Protein AF-I0Z0Z8-F1 (afdb_monomer_lite)

Secondary structure (DSSP, 8-state):
-TTT--TTGGGPPPBHHHHHHHSTTSSGGGGGSGGG--TTTTT-HHHHHHHHHHHHHHTT--EEEEE--HHHH-TTSSSS--HHHHHHHHHHHHHHHHTTPEEEEEEESS--BHHHHHHH-GGGSTTHHHHHHHHHHHHHHHHTTT--EEEEES-HHHHHIIIIIS-SSTT----HHHHHHHHHHHHH--

InterPro domains:
  IPR001360 Glycoside hydrolase family 1 [PF00232] (2-185)
  IPR001360 Glycoside hydrolase family 1 [PTHR10353] (2-174)
  IPR017853 Glycoside hydrolase superfamily [SSF51445] (1-188)

pLDDT: mean 91.09, std 10.63, range [49.97, 98.69]

Radius of gyration: 16.4 Å; chains: 1; bounding box: 43×30×44 Å

Sequence (190 aa):
MQFEGAFREDGKGESIWDFFSNNPGATPAKKSVHKNATGNISTDFYHRHKEDLILAKELGATEMRMSISWTRIFANGDGAVIQAGLNHYMEVIDFSLAIGLEPVLTCYHWDLPQALQDRFGGWISEAIVPIFANYSATLFKAFGDKVTYWTTINEPKTFCWEGYGTGYHAPGINDMVGSYTSHLHQTLGV

Foldseek 3Di:
DQAAACCPPLQQAAFLQQVLLVDPPPAPQNVLPPPSDGSNCHNNCLPCVLVVLVVCVVVPAQADEDEQQQSQQPNLLDDDGRVVSLVSVVVSLVSCVVSRHAYAYEHDDLGHGVNCCVPANALLDLVNQVSLLVSVVVVCVSCVVRHDHYHHYPPQLCCLCCDAPCLNHPPRHNHNVSSVSSSVSVVSND

Structure (mmCIF, N/CA/C/O backbone):
data_AF-I0Z0Z8-F1
#
_entry.id   AF-I0Z0Z8-F1
#
loop_
_atom_site.group_PDB
_atom_site.id
_atom_site.type_symbol
_atom_site.label_atom_id
_atom_site.label_alt_id
_atom_site.label_comp_id
_atom_site.label_asym_id
_atom_site.label_entity_id
_atom_site.label_seq_id
_atom_site.pdbx_PDB_ins_code
_atom_site.Cartn_x
_atom_site.Cartn_y
_atom_site.Cartn_z
_atom_site.occupancy
_atom_site.B_iso_or_equiv
_atom_site.auth_seq_id
_atom_site.auth_comp_id
_atom_site.auth_asym_id
_atom_site.auth_atom_id
_atom_site.pdbx_PDB_model_num
ATOM 1 N N . MET A 1 1 ? 3.265 0.644 4.038 1.00 78.88 1 MET A N 1
ATOM 2 C CA . MET A 1 1 ? 4.753 0.613 4.006 1.00 78.88 1 MET A CA 1
ATOM 3 C C . MET A 1 1 ? 5.434 1.349 5.168 1.00 78.88 1 MET A C 1
ATOM 5 O O . MET A 1 1 ? 6.233 0.725 5.848 1.00 78.88 1 MET A O 1
ATOM 9 N N . GLN A 1 2 ? 5.153 2.635 5.427 1.00 86.94 2 GLN A N 1
ATOM 10 C CA . GLN A 1 2 ? 5.983 3.455 6.335 1.00 86.94 2 GLN A CA 1
ATOM 11 C C . GLN A 1 2 ? 6.056 2.991 7.798 1.00 86.94 2 GLN A C 1
ATOM 13 O O . GLN A 1 2 ? 7.072 3.253 8.423 1.00 86.94 2 GLN A O 1
ATOM 18 N N . PHE A 1 3 ? 5.032 2.331 8.344 1.00 88.69 3 PHE A N 1
ATOM 19 C CA . PHE A 1 3 ? 4.965 1.931 9.763 1.00 88.69 3 PHE A CA 1
ATOM 20 C C . PHE A 1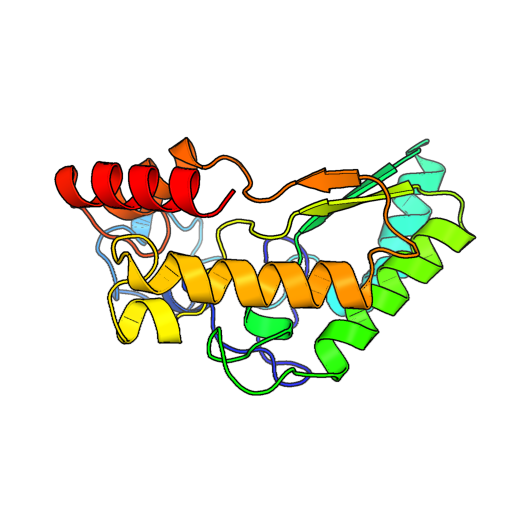 3 ? 4.793 0.414 9.974 1.00 88.69 3 PHE A C 1
ATOM 22 O O . PHE A 1 3 ? 5.079 -0.094 11.051 1.00 88.69 3 PHE A O 1
ATOM 29 N N . GLU A 1 4 ? 4.362 -0.329 8.948 1.00 90.88 4 GLU A N 1
ATOM 30 C CA . GLU A 1 4 ? 4.013 -1.752 9.087 1.00 90.88 4 GLU A CA 1
ATOM 31 C C . GLU A 1 4 ? 5.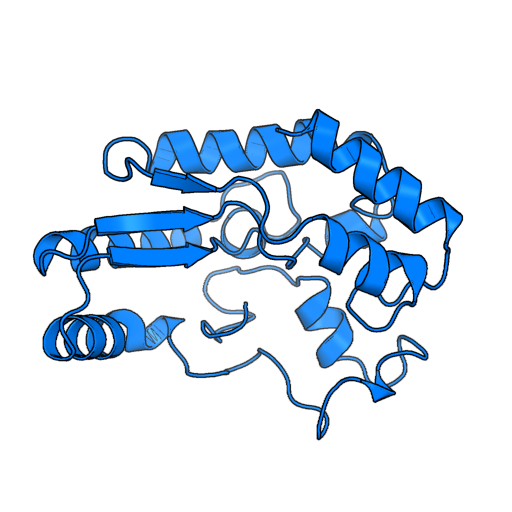198 -2.644 9.471 1.00 90.88 4 GLU A C 1
ATOM 33 O O . GLU A 1 4 ? 5.088 -3.396 10.432 1.00 90.88 4 GLU A O 1
ATOM 38 N N . GLY A 1 5 ? 6.307 -2.592 8.726 1.00 93.19 5 GLY A N 1
ATOM 39 C CA . GLY A 1 5 ? 7.342 -3.623 8.829 1.00 93.19 5 GLY A CA 1
ATOM 40 C C . GLY A 1 5 ? 6.940 -4.933 8.152 1.00 93.19 5 GLY A C 1
ATOM 41 O O . GLY A 1 5 ? 6.182 -4.925 7.178 1.00 93.19 5 GLY A O 1
ATOM 42 N N . ALA A 1 6 ? 7.465 -6.055 8.659 1.00 94.44 6 ALA A N 1
ATOM 43 C CA . ALA A 1 6 ? 7.124 -7.417 8.235 1.00 94.44 6 ALA A CA 1
ATOM 44 C C . ALA A 1 6 ? 7.166 -7.608 6.704 1.00 94.44 6 ALA A C 1
ATOM 46 O O . ALA A 1 6 ? 6.246 -8.159 6.090 1.00 94.44 6 ALA A O 1
ATOM 47 N N . PHE A 1 7 ? 8.202 -7.068 6.050 1.00 92.19 7 PHE A N 1
ATOM 48 C CA . PHE A 1 7 ? 8.178 -6.808 4.602 1.00 92.19 7 PHE A CA 1
ATOM 49 C C . PHE A 1 7 ? 8.113 -8.056 3.700 1.00 92.19 7 PHE A C 1
ATOM 51 O O . PHE A 1 7 ? 7.831 -7.903 2.510 1.00 92.19 7 PHE A O 1
ATOM 58 N N . ARG A 1 8 ? 8.355 -9.256 4.252 1.00 93.19 8 ARG A N 1
ATOM 59 C CA . ARG A 1 8 ? 8.309 -10.569 3.571 1.00 93.19 8 ARG A CA 1
ATOM 60 C C . ARG A 1 8 ? 7.426 -11.603 4.274 1.00 93.19 8 ARG A C 1
ATOM 62 O O . ARG A 1 8 ? 7.475 -12.784 3.938 1.00 93.19 8 ARG A O 1
ATOM 69 N N . GLU A 1 9 ? 6.654 -11.183 5.265 1.00 97.19 9 GLU A N 1
ATOM 70 C CA . GLU A 1 9 ? 5.800 -12.095 6.024 1.00 97.19 9 GLU A CA 1
ATOM 71 C C . GLU A 1 9 ? 4.470 -12.330 5.308 1.00 97.19 9 GLU A C 1
ATOM 73 O O . GLU A 1 9 ? 4.036 -11.514 4.489 1.00 97.19 9 GLU A O 1
ATOM 78 N N . ASP A 1 10 ? 3.852 -13.477 5.592 1.00 96.31 10 ASP A N 1
ATOM 79 C CA . ASP A 1 10 ? 2.516 -13.856 5.116 1.00 96.31 10 ASP A CA 1
ATOM 80 C C . ASP A 1 10 ? 2.303 -13.739 3.600 1.00 96.31 10 ASP A C 1
ATOM 82 O O . ASP A 1 10 ? 1.207 -13.469 3.114 1.00 96.31 10 ASP A O 1
ATOM 86 N N . GLY A 1 11 ? 3.367 -13.973 2.828 1.00 96.31 11 GLY A N 1
ATOM 87 C CA . GLY A 1 11 ? 3.324 -13.971 1.366 1.00 96.31 11 GLY A CA 1
ATOM 88 C C . GLY A 1 11 ? 3.381 -12.583 0.727 1.00 96.31 11 GLY A C 1
ATOM 89 O O . GLY A 1 11 ? 3.224 -12.489 -0.491 1.00 96.31 11 GLY A O 1
ATOM 90 N N . LYS A 1 12 ? 3.632 -11.518 1.506 1.00 97.31 12 LYS A N 1
ATOM 91 C CA . LYS A 1 12 ? 3.816 -10.162 0.974 1.00 97.31 12 LYS A CA 1
ATOM 92 C C . LYS A 1 12 ? 4.900 -10.136 -0.111 1.00 97.31 12 LYS A C 1
ATOM 94 O O . LYS A 1 12 ? 6.029 -10.577 0.104 1.00 97.31 12 LYS A O 1
ATOM 99 N N . GLY A 1 13 ? 4.563 -9.539 -1.253 1.00 97.06 13 GLY A N 1
ATOM 100 C CA . GLY A 1 13 ? 5.503 -9.259 -2.337 1.00 97.06 13 GLY A CA 1
ATOM 101 C C . GLY A 1 13 ? 6.360 -8.006 -2.122 1.00 97.06 13 GLY A C 1
ATOM 102 O O . GLY A 1 13 ? 6.123 -7.176 -1.233 1.00 97.06 13 GLY A O 1
ATOM 103 N N . GLU A 1 14 ? 7.364 -7.842 -2.977 1.00 96.19 14 GLU A N 1
ATOM 104 C CA . GLU A 1 14 ? 8.256 -6.682 -2.956 1.00 96.19 14 GLU A CA 1
ATOM 105 C C . GLU A 1 14 ? 7.592 -5.460 -3.610 1.00 96.19 14 GLU A C 1
ATOM 107 O O . GLU A 1 14 ? 7.078 -5.536 -4.727 1.00 96.19 14 GLU A O 1
ATOM 112 N N . SER A 1 15 ? 7.591 -4.323 -2.912 1.00 96.88 15 SER A N 1
ATOM 113 C CA . SER A 1 15 ? 7.201 -3.027 -3.477 1.00 96.88 15 SER A CA 1
ATOM 114 C C . SER A 1 15 ? 8.408 -2.281 -4.053 1.00 96.88 15 SER A C 1
ATOM 116 O O . SER A 1 15 ? 9.556 -2.569 -3.709 1.00 96.88 15 SER A O 1
ATOM 118 N N . ILE A 1 16 ? 8.160 -1.244 -4.855 1.00 94.69 16 ILE A N 1
ATOM 119 C CA . ILE A 1 16 ? 9.215 -0.365 -5.379 1.00 94.69 16 ILE A CA 1
ATOM 120 C C . ILE A 1 16 ? 10.058 0.276 -4.270 1.00 94.69 16 ILE A C 1
ATOM 122 O O . ILE A 1 16 ? 11.250 0.508 -4.453 1.00 94.69 16 ILE A O 1
ATOM 126 N N . TRP A 1 17 ? 9.476 0.523 -3.093 1.00 93.44 17 TRP A N 1
ATOM 127 C CA . TRP A 1 17 ? 10.200 1.062 -1.941 1.00 93.44 17 TRP A CA 1
ATOM 128 C C . TRP A 1 17 ? 11.044 0.014 -1.222 1.00 93.44 17 TRP A C 1
ATOM 130 O O . TRP A 1 17 ? 12.143 0.336 -0.759 1.00 93.44 17 TRP A O 1
ATOM 140 N N . ASP A 1 18 ? 10.574 -1.233 -1.156 1.00 93.31 18 ASP A N 1
ATOM 141 C CA . ASP A 1 18 ? 11.371 -2.349 -0.645 1.00 93.31 18 ASP A CA 1
ATOM 142 C C . ASP A 1 18 ? 12.611 -2.530 -1.529 1.00 93.31 18 ASP A C 1
ATOM 144 O O . ASP A 1 18 ? 13.729 -2.530 -1.013 1.00 93.31 18 ASP A O 1
ATOM 148 N N . PHE A 1 19 ? 12.435 -2.570 -2.854 1.00 91.69 19 PHE A N 1
ATOM 149 C CA . PHE A 1 19 ? 13.540 -2.680 -3.806 1.00 91.69 19 PHE A CA 1
ATOM 150 C C . PHE A 1 19 ? 14.504 -1.485 -3.707 1.00 91.69 19 PHE A C 1
ATOM 152 O O . PHE A 1 19 ? 15.716 -1.667 -3.549 1.00 91.69 19 PHE A O 1
ATOM 159 N N . PHE A 1 20 ? 13.977 -0.257 -3.733 1.00 89.50 20 PHE A N 1
ATOM 160 C CA . PHE A 1 20 ? 14.766 0.978 -3.686 1.00 89.50 20 PHE A CA 1
ATOM 161 C C . PHE A 1 20 ? 15.597 1.092 -2.394 1.00 89.50 20 PHE A C 1
ATOM 163 O O . PHE A 1 20 ? 16.794 1.401 -2.426 1.00 89.50 20 PHE A O 1
ATOM 170 N N . SER A 1 21 ? 14.995 0.786 -1.240 1.00 88.81 21 SER A N 1
ATOM 171 C CA . SER A 1 21 ? 15.672 0.876 0.058 1.00 88.81 21 SER A CA 1
ATOM 172 C C . SER A 1 21 ? 16.627 -0.294 0.329 1.00 88.81 21 SER A C 1
ATOM 174 O O . SER A 1 21 ? 17.702 -0.065 0.889 1.00 88.81 21 SER A O 1
ATOM 176 N N . ASN A 1 22 ? 16.339 -1.510 -0.148 1.00 87.62 22 ASN A N 1
ATOM 177 C CA . ASN A 1 22 ? 17.171 -2.694 0.114 1.00 87.62 22 ASN A CA 1
ATOM 178 C C . ASN A 1 22 ? 18.332 -2.909 -0.868 1.00 87.62 22 ASN A C 1
ATOM 180 O O . ASN A 1 22 ? 19.247 -3.651 -0.528 1.00 87.62 22 ASN A O 1
ATOM 184 N N . ASN A 1 23 ? 18.366 -2.244 -2.030 1.00 80.81 23 ASN A N 1
ATOM 185 C CA . ASN A 1 23 ? 19.424 -2.444 -3.038 1.00 80.81 23 ASN A CA 1
ATOM 186 C C . ASN A 1 23 ? 20.344 -1.214 -3.159 1.00 80.81 23 ASN A C 1
ATOM 188 O O . ASN A 1 23 ? 20.012 -0.250 -3.855 1.00 80.81 23 ASN A O 1
ATOM 192 N N . PRO A 1 24 ? 21.474 -1.140 -2.419 1.00 62.19 24 PRO A N 1
ATOM 193 C CA . PRO A 1 24 ? 22.394 -0.007 -2.497 1.00 62.19 24 PRO A CA 1
ATOM 194 C C . PRO A 1 24 ? 23.017 0.082 -3.894 1.00 62.19 24 PRO A C 1
ATOM 196 O O . PRO A 1 24 ? 23.709 -0.838 -4.310 1.00 62.19 24 PRO A O 1
ATOM 199 N N . GLY A 1 25 ? 22.772 1.183 -4.612 1.00 63.69 25 GLY A N 1
ATOM 200 C CA . GLY A 1 25 ? 23.344 1.437 -5.942 1.00 63.69 25 GLY A CA 1
ATOM 201 C C . GLY A 1 25 ? 22.411 1.187 -7.131 1.00 63.69 25 GLY A C 1
ATOM 202 O O . GLY A 1 25 ? 22.800 1.497 -8.252 1.00 63.69 25 GLY A O 1
ATOM 203 N N . ALA A 1 26 ? 21.187 0.693 -6.906 1.00 63.19 26 ALA A N 1
ATOM 204 C CA . ALA A 1 26 ? 20.224 0.446 -7.985 1.00 63.19 26 ALA A CA 1
ATOM 205 C C . ALA A 1 26 ? 19.754 1.733 -8.692 1.00 63.19 26 ALA A C 1
ATOM 207 O O . ALA A 1 26 ? 19.444 1.703 -9.879 1.00 63.19 26 ALA A O 1
ATOM 208 N N . THR A 1 27 ? 19.728 2.870 -7.988 1.00 61.94 27 THR A N 1
ATOM 209 C CA . THR A 1 27 ? 19.351 4.170 -8.560 1.00 61.94 27 THR A CA 1
ATOM 210 C C . THR A 1 27 ? 20.280 5.286 -8.055 1.00 61.94 27 THR A C 1
ATOM 212 O O . THR A 1 27 ? 20.708 5.257 -6.893 1.00 61.94 27 THR A O 1
ATOM 215 N N . PRO A 1 28 ? 20.587 6.312 -8.881 1.00 60.16 28 PRO A N 1
ATOM 216 C CA . PRO A 1 28 ? 21.390 7.470 -8.461 1.00 60.16 28 PRO A CA 1
ATOM 217 C C . PRO A 1 28 ? 20.782 8.228 -7.272 1.00 60.16 28 PRO A C 1
ATOM 219 O O . PRO A 1 28 ? 21.492 8.884 -6.505 1.00 60.16 28 PRO A O 1
ATOM 222 N N . ALA A 1 29 ? 19.463 8.123 -7.121 1.00 60.16 29 ALA A N 1
ATOM 223 C CA . ALA A 1 29 ? 18.683 8.852 -6.145 1.00 60.16 29 ALA A CA 1
ATOM 224 C C . ALA A 1 29 ? 18.693 8.270 -4.734 1.00 60.16 29 ALA A C 1
ATOM 226 O O . ALA A 1 29 ? 18.294 8.968 -3.809 1.00 60.16 29 ALA A O 1
ATOM 227 N N . LYS A 1 30 ? 19.220 7.057 -4.512 1.00 61.75 30 LYS A N 1
ATOM 228 C CA . LYS A 1 30 ? 19.277 6.458 -3.167 1.00 61.75 30 LYS A CA 1
ATOM 229 C C . LYS A 1 30 ? 20.056 7.297 -2.134 1.00 61.75 30 LYS A C 1
ATOM 231 O O . LYS A 1 30 ? 19.915 7.078 -0.935 1.00 61.75 30 LYS A O 1
ATOM 236 N N . LYS A 1 31 ? 20.811 8.321 -2.561 1.00 58.81 31 LYS A N 1
ATOM 237 C CA . LYS A 1 31 ? 21.356 9.361 -1.663 1.00 58.81 31 LYS A CA 1
ATOM 238 C C . LYS A 1 31 ? 20.277 10.072 -0.820 1.00 58.81 31 LYS A C 1
ATOM 240 O O . LYS A 1 31 ? 20.637 10.715 0.161 1.00 58.81 31 LYS A O 1
ATOM 245 N N . SER A 1 32 ? 18.993 9.957 -1.175 1.00 65.00 32 SER A N 1
ATOM 246 C CA . SER A 1 32 ? 17.851 10.468 -0.408 1.00 65.00 32 SER A CA 1
ATOM 247 C C . SER A 1 32 ? 17.496 9.633 0.828 1.00 65.00 32 SER A C 1
ATOM 249 O O . SER A 1 32 ? 16.907 10.161 1.771 1.00 65.00 32 SER A O 1
ATOM 251 N N . VAL A 1 33 ? 17.868 8.346 0.878 1.00 74.75 33 VAL A N 1
ATOM 252 C CA . VAL A 1 33 ? 17.524 7.468 2.005 1.00 74.75 33 VAL A CA 1
ATOM 253 C C . VAL A 1 33 ? 18.460 7.741 3.181 1.00 74.75 33 VAL A C 1
ATOM 255 O O . VAL A 1 33 ? 19.620 7.321 3.208 1.00 74.75 33 VAL A O 1
ATOM 258 N N . HIS A 1 34 ? 17.942 8.438 4.190 1.00 79.88 34 HIS A N 1
ATOM 259 C CA . HIS A 1 34 ? 18.707 8.803 5.376 1.00 79.88 34 HIS A CA 1
ATOM 260 C C . HIS A 1 34 ? 19.255 7.562 6.104 1.00 79.88 34 HIS A C 1
ATOM 262 O O . HIS A 1 34 ? 18.509 6.657 6.479 1.00 79.88 34 HIS A O 1
ATOM 268 N N . LYS A 1 35 ? 20.579 7.530 6.315 1.00 83.81 35 LYS A N 1
ATOM 269 C CA . LYS A 1 35 ? 21.311 6.448 7.007 1.00 83.81 35 LYS A CA 1
ATOM 270 C C . LYS A 1 35 ? 21.036 5.035 6.460 1.00 83.81 35 LYS A C 1
ATOM 272 O O . LYS A 1 35 ? 21.151 4.073 7.211 1.00 83.81 35 LYS A O 1
ATOM 277 N N . ASN A 1 36 ? 20.700 4.897 5.171 1.00 79.25 36 ASN A N 1
ATOM 278 C CA . ASN A 1 36 ? 20.323 3.613 4.558 1.00 79.25 36 ASN A CA 1
ATOM 279 C C . ASN A 1 36 ? 19.175 2.893 5.298 1.00 79.25 36 ASN A C 1
ATOM 281 O O . ASN A 1 36 ? 19.138 1.664 5.336 1.00 79.25 36 ASN A O 1
ATOM 285 N N . ALA A 1 37 ? 18.260 3.650 5.914 1.00 86.31 37 ALA A N 1
ATOM 286 C CA . ALA A 1 37 ? 17.087 3.089 6.573 1.00 86.31 37 ALA A CA 1
ATOM 287 C C . ALA A 1 37 ? 16.189 2.324 5.581 1.00 86.31 37 ALA A C 1
ATOM 289 O O . ALA A 1 37 ? 16.109 2.663 4.400 1.00 86.31 37 ALA A O 1
ATOM 290 N N . THR A 1 38 ? 15.494 1.298 6.072 1.00 90.38 38 THR A N 1
ATOM 291 C CA . THR A 1 38 ? 14.576 0.465 5.280 1.00 90.38 38 THR A CA 1
ATOM 292 C C . THR A 1 38 ? 13.233 0.327 5.991 1.00 90.38 38 THR A C 1
ATOM 294 O O . THR A 1 38 ? 13.139 0.500 7.207 1.00 90.38 38 THR A O 1
ATOM 297 N N . GLY A 1 39 ? 12.193 -0.021 5.230 1.00 90.88 39 GLY A N 1
ATOM 298 C CA . GLY A 1 39 ? 10.864 -0.342 5.760 1.00 90.88 39 GLY A CA 1
ATOM 299 C C . GLY A 1 39 ? 10.732 -1.772 6.296 1.00 90.88 39 GLY A C 1
ATOM 300 O O . GLY A 1 39 ? 9.619 -2.195 6.587 1.00 90.88 39 GLY A O 1
ATOM 301 N N . ASN A 1 40 ? 11.834 -2.526 6.418 1.00 92.94 40 ASN A N 1
ATOM 302 C CA . ASN A 1 40 ? 11.788 -3.964 6.706 1.00 92.94 40 ASN A CA 1
ATOM 303 C C . ASN A 1 40 ? 11.131 -4.285 8.059 1.00 92.94 40 ASN A C 1
ATOM 305 O O . ASN A 1 40 ? 10.418 -5.280 8.163 1.00 92.94 40 ASN A O 1
ATOM 309 N N . ILE A 1 41 ? 11.368 -3.432 9.063 1.00 93.56 41 ILE A N 1
ATOM 310 C CA . ILE A 1 41 ? 10.775 -3.509 10.412 1.00 93.56 41 ILE A CA 1
ATOM 311 C C . ILE A 1 41 ? 9.963 -2.239 10.707 1.00 93.56 41 ILE A C 1
ATOM 313 O O . ILE A 1 41 ? 8.831 -2.315 11.164 1.00 93.56 41 ILE A O 1
ATOM 317 N N . SER A 1 42 ? 10.519 -1.059 10.410 1.00 92.12 42 SER A N 1
ATOM 318 C CA . SER A 1 42 ? 9.919 0.233 10.769 1.00 92.12 42 SER A CA 1
ATOM 319 C C . SER A 1 42 ? 9.524 0.312 12.260 1.00 92.12 42 SER A C 1
ATOM 321 O O . SER A 1 42 ? 10.381 0.078 13.112 1.00 92.12 42 SER A O 1
ATOM 323 N N . THR A 1 43 ? 8.271 0.647 12.587 1.00 94.50 43 THR A N 1
ATOM 324 C CA . THR A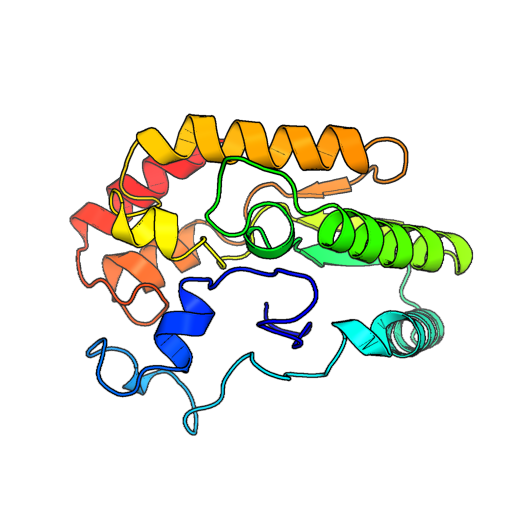 1 43 ? 7.722 0.675 13.953 1.00 94.50 43 THR A CA 1
ATOM 325 C C . THR A 1 43 ? 7.054 -0.639 14.357 1.00 94.50 43 THR A C 1
ATOM 327 O O . THR A 1 43 ? 6.542 -0.736 15.470 1.00 94.50 43 THR A O 1
ATOM 330 N N . ASP A 1 44 ? 7.088 -1.645 13.477 1.00 96.44 44 ASP A N 1
ATOM 331 C CA . ASP A 1 44 ? 6.534 -2.983 13.688 1.00 96.44 44 ASP A CA 1
ATOM 332 C C . ASP A 1 44 ? 5.015 -3.006 13.938 1.00 96.44 44 ASP A C 1
ATOM 334 O O . ASP A 1 44 ? 4.483 -3.849 14.663 1.00 96.44 44 ASP A O 1
ATOM 338 N N . PHE A 1 45 ? 4.285 -2.071 13.318 1.00 97.00 45 PHE A N 1
ATOM 339 C CA . PHE A 1 45 ? 2.828 -1.984 13.458 1.00 97.00 45 PHE A CA 1
ATOM 340 C C . PHE A 1 45 ? 2.129 -3.264 12.984 1.00 97.00 45 PHE A C 1
ATOM 342 O O . PHE A 1 45 ? 1.074 -3.607 13.506 1.00 97.00 45 PHE A O 1
ATOM 349 N N . TYR A 1 46 ? 2.712 -4.008 12.035 1.00 97.50 46 TYR A N 1
ATOM 350 C CA . TYR A 1 46 ? 2.147 -5.276 11.568 1.00 97.50 46 TYR A CA 1
ATOM 351 C C . TYR A 1 46 ? 1.836 -6.221 12.741 1.00 97.50 46 TYR A C 1
ATOM 353 O O . TYR A 1 46 ? 0.723 -6.735 12.857 1.00 97.50 46 TYR A O 1
ATOM 361 N N . HIS A 1 47 ? 2.772 -6.346 13.680 1.00 97.75 47 HIS A N 1
ATOM 362 C CA . HIS A 1 47 ? 2.606 -7.165 14.879 1.00 97.75 47 HIS A CA 1
ATOM 363 C C . HIS A 1 47 ? 1.965 -6.403 16.044 1.00 97.75 47 HIS A C 1
ATOM 365 O O . HIS A 1 47 ? 1.283 -7.004 16.874 1.00 97.75 47 HIS A O 1
ATOM 371 N N . ARG A 1 48 ? 2.174 -5.082 16.117 1.00 97.19 48 ARG A N 1
ATOM 372 C CA . ARG A 1 48 ? 1.871 -4.261 17.303 1.00 97.19 48 ARG A CA 1
ATOM 373 C C . ARG A 1 48 ? 0.668 -3.329 17.152 1.00 97.19 48 ARG A C 1
ATOM 375 O O . ARG A 1 48 ? 0.402 -2.534 18.050 1.00 97.19 48 ARG A O 1
ATOM 382 N N . HIS A 1 49 ? -0.104 -3.458 16.073 1.00 97.50 49 HIS A N 1
ATOM 383 C CA . HIS A 1 49 ? -1.225 -2.568 15.753 1.00 97.50 49 HIS A CA 1
ATOM 384 C C . HIS A 1 49 ? -2.200 -2.356 16.920 1.00 97.50 49 HIS A C 1
ATOM 386 O O . HIS A 1 49 ? -2.677 -1.244 17.112 1.00 97.50 49 HIS A O 1
ATOM 392 N N . LYS A 1 50 ? -2.479 -3.383 17.736 1.00 98.12 50 LYS A N 1
ATOM 393 C CA . LYS A 1 50 ? -3.390 -3.252 18.889 1.00 98.12 50 LYS A CA 1
ATOM 394 C C . LYS A 1 50 ? -2.867 -2.276 19.940 1.00 98.12 50 LYS A C 1
ATOM 396 O O . LYS A 1 50 ? -3.640 -1.470 20.447 1.00 98.12 50 LYS A O 1
ATOM 401 N N . GLU A 1 51 ? -1.572 -2.336 20.246 1.00 98.00 51 GLU A N 1
ATOM 402 C CA . GLU A 1 51 ? -0.929 -1.430 21.203 1.00 98.00 51 GLU A CA 1
ATOM 403 C C . GLU A 1 51 ? -0.980 0.010 20.682 1.00 98.00 51 GLU A C 1
ATOM 405 O O . GLU A 1 51 ? -1.430 0.911 21.388 1.00 98.00 51 GLU A O 1
ATOM 410 N N . ASP A 1 52 ? -0.607 0.210 19.417 1.00 97.19 52 ASP A N 1
ATOM 411 C CA . ASP A 1 52 ? -0.579 1.534 18.791 1.00 97.19 52 ASP A CA 1
ATOM 412 C C . ASP A 1 52 ? -1.987 2.150 18.670 1.00 97.19 52 ASP A C 1
ATOM 414 O O . ASP A 1 52 ? -2.169 3.349 18.889 1.00 97.19 52 ASP A O 1
ATOM 418 N N . LEU A 1 53 ? -3.006 1.333 18.380 1.00 97.88 53 LEU A N 1
ATOM 419 C CA . LEU A 1 53 ? -4.408 1.758 18.301 1.00 97.88 53 LEU A CA 1
ATOM 420 C C . LEU A 1 53 ? -4.978 2.154 19.667 1.00 97.88 53 LEU A C 1
ATOM 422 O O . LEU A 1 53 ? -5.686 3.158 19.766 1.00 97.88 53 LEU A O 1
ATOM 426 N N . ILE A 1 54 ? -4.649 1.408 20.727 1.00 98.25 54 ILE A N 1
ATOM 427 C CA . ILE A 1 54 ? -5.031 1.773 22.098 1.00 98.25 54 ILE A CA 1
ATOM 428 C C . ILE A 1 54 ? -4.399 3.115 22.474 1.00 98.25 54 ILE A C 1
ATOM 430 O O . ILE A 1 54 ? -5.109 4.011 22.926 1.00 98.25 54 ILE A O 1
ATOM 434 N N . LEU A 1 55 ? -3.100 3.294 22.221 1.00 97.62 55 LEU A N 1
ATOM 435 C CA . LEU A 1 55 ? -2.404 4.550 22.514 1.00 97.62 55 LEU A CA 1
ATOM 436 C C . LEU A 1 55 ? -3.011 5.732 21.748 1.00 97.62 55 LEU A C 1
ATOM 438 O O . LEU A 1 55 ? -3.240 6.793 22.327 1.00 97.62 55 LEU A O 1
ATOM 442 N N . ALA A 1 56 ? -3.330 5.556 20.462 1.00 96.50 56 ALA A N 1
ATOM 443 C CA . ALA A 1 56 ? -4.009 6.584 19.677 1.00 96.50 56 ALA A CA 1
ATOM 444 C C . ALA A 1 56 ? -5.361 6.968 20.303 1.00 96.50 56 ALA A C 1
ATOM 446 O O . ALA A 1 56 ? -5.679 8.154 20.420 1.00 96.50 56 ALA A O 1
ATOM 447 N N . LYS A 1 57 ? -6.134 5.976 20.762 1.00 96.81 57 LYS A N 1
ATOM 448 C CA . LYS A 1 57 ? -7.417 6.206 21.430 1.00 96.81 57 LYS A CA 1
ATOM 449 C C . LYS A 1 57 ? -7.260 6.951 22.755 1.00 96.81 57 LYS A C 1
ATOM 451 O O . LYS A 1 57 ? -8.018 7.884 23.014 1.00 96.81 57 LYS A O 1
ATOM 456 N N . GLU A 1 58 ? -6.276 6.580 23.571 1.00 97.44 58 GLU A N 1
ATOM 457 C CA . GLU A 1 58 ? -5.965 7.248 24.844 1.00 97.44 58 GLU A CA 1
ATOM 458 C C . GLU A 1 58 ? -5.546 8.712 24.649 1.00 97.44 58 GLU A C 1
ATOM 460 O O . GLU A 1 58 ? -5.867 9.566 25.475 1.00 97.44 58 GLU A O 1
ATOM 465 N N . LEU A 1 59 ? -4.899 9.025 23.522 1.00 97.38 59 LEU A N 1
ATOM 466 C CA . LEU A 1 59 ? -4.557 10.392 23.117 1.00 97.38 59 LEU A CA 1
ATOM 467 C C . LEU A 1 59 ? -5.749 11.187 22.553 1.00 97.38 59 LEU A C 1
ATOM 469 O O . LEU A 1 59 ? -5.597 12.360 22.210 1.00 97.38 59 LEU A O 1
ATOM 473 N N . GLY A 1 60 ? -6.935 10.578 22.479 1.00 97.19 60 GLY A N 1
ATOM 474 C CA . GLY A 1 60 ? -8.169 11.227 22.043 1.00 97.19 60 GLY A CA 1
ATOM 475 C C . GLY A 1 60 ? -8.460 11.103 20.550 1.00 97.19 60 GLY A C 1
ATOM 476 O O . GLY A 1 60 ? -9.321 11.830 20.056 1.00 97.19 60 GLY A O 1
ATOM 477 N N . ALA A 1 61 ? -7.784 10.205 19.824 1.00 97.50 61 ALA A N 1
ATOM 478 C CA . ALA A 1 61 ? -8.125 9.945 18.431 1.00 97.50 61 ALA A CA 1
ATOM 479 C C . ALA A 1 61 ? -9.558 9.400 18.300 1.00 97.50 61 ALA A C 1
ATOM 481 O O . ALA A 1 61 ? -10.036 8.591 19.108 1.00 97.50 61 ALA A O 1
ATOM 482 N N . THR A 1 62 ? -10.237 9.850 17.252 1.00 97.25 62 THR A N 1
ATOM 483 C CA . THR A 1 62 ? -11.583 9.414 16.859 1.00 97.25 62 THR A CA 1
ATOM 484 C C . THR A 1 62 ? -11.558 8.560 15.597 1.00 97.25 62 THR A C 1
ATOM 486 O O . THR A 1 62 ? -12.397 7.677 15.438 1.00 97.25 62 THR A O 1
ATOM 489 N N . GLU A 1 63 ? -10.552 8.752 14.749 1.00 97.06 63 GLU A N 1
ATOM 490 C CA . GLU A 1 63 ? -10.356 8.034 13.497 1.00 97.06 63 GLU A CA 1
ATOM 491 C C . GLU A 1 63 ? -8.940 7.453 13.414 1.00 97.06 63 GLU A C 1
ATOM 493 O O . GLU A 1 63 ? -7.976 8.029 13.924 1.00 97.06 63 GLU A O 1
ATOM 498 N N . MET A 1 64 ? -8.802 6.336 12.701 1.00 95.81 64 MET A N 1
ATOM 499 C CA . MET A 1 64 ? -7.512 5.800 12.274 1.00 95.81 64 MET A CA 1
ATOM 500 C C . MET A 1 64 ? -7.448 5.814 10.750 1.00 95.81 64 MET A C 1
ATOM 502 O O . MET A 1 64 ? -8.127 5.038 10.078 1.00 95.81 64 MET A O 1
ATOM 506 N N . ARG A 1 65 ? -6.590 6.673 10.191 1.00 96.50 65 ARG A N 1
ATOM 507 C CA . ARG A 1 65 ? -6.294 6.664 8.757 1.00 96.50 65 ARG A CA 1
ATOM 508 C C . ARG A 1 65 ? -5.095 5.774 8.466 1.00 96.50 65 ARG A C 1
ATOM 510 O O . ARG A 1 65 ? -3.993 6.056 8.928 1.00 96.50 65 ARG A O 1
ATOM 517 N N . MET A 1 66 ? -5.279 4.778 7.607 1.00 96.12 66 MET A N 1
ATOM 518 C CA . MET A 1 66 ? -4.202 3.884 7.180 1.00 96.12 66 MET A CA 1
ATOM 519 C C . MET A 1 66 ? -4.263 3.580 5.685 1.00 96.12 66 MET A C 1
ATOM 521 O O . MET A 1 66 ? -5.309 3.687 5.052 1.00 96.12 66 MET A O 1
ATOM 525 N N . SER A 1 67 ? -3.127 3.201 5.104 1.00 97.38 67 SER A N 1
ATOM 526 C CA . SER A 1 67 ? -3.056 2.701 3.730 1.00 97.38 67 SER A CA 1
ATOM 527 C C . SER A 1 67 ? -2.961 1.184 3.705 1.00 97.38 67 SER A C 1
ATOM 529 O O . SER A 1 67 ? -2.275 0.614 4.550 1.00 97.38 67 SER A O 1
ATOM 531 N N . ILE A 1 68 ? -3.554 0.557 2.695 1.00 98.25 68 ILE A N 1
ATOM 532 C CA . ILE A 1 68 ? -3.396 -0.872 2.428 1.00 98.25 68 ILE A CA 1
ATOM 533 C C . ILE A 1 68 ? -2.176 -1.076 1.531 1.00 98.25 68 ILE A C 1
ATOM 535 O O . ILE A 1 68 ? -2.056 -0.434 0.489 1.00 98.25 68 ILE A O 1
ATOM 539 N N . SER A 1 69 ? -1.268 -1.965 1.928 1.00 98.12 69 SER A N 1
ATOM 540 C CA . SER A 1 69 ? -0.117 -2.311 1.107 1.00 98.12 69 SER A CA 1
ATOM 541 C C . SER A 1 69 ? -0.539 -3.254 -0.011 1.00 98.12 69 SER A C 1
ATOM 543 O O . SER A 1 69 ? -0.914 -4.404 0.236 1.00 98.12 69 SER A O 1
ATOM 545 N N . TRP A 1 70 ? -0.454 -2.781 -1.257 1.00 98.50 70 TRP A N 1
ATOM 546 C CA . TRP A 1 70 ? -0.904 -3.538 -2.429 1.00 98.50 70 TRP A CA 1
ATOM 547 C C . TRP A 1 70 ? -0.239 -4.916 -2.492 1.00 98.50 70 TRP A C 1
ATOM 549 O O . TRP A 1 70 ? -0.906 -5.933 -2.695 1.00 98.50 70 TRP A O 1
ATOM 559 N N . THR A 1 71 ? 1.061 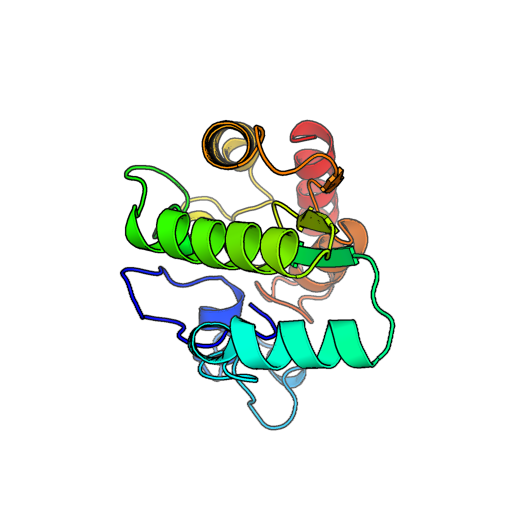-4.988 -2.206 1.00 98.25 71 THR A N 1
ATOM 560 C CA . THR A 1 71 ? 1.814 -6.245 -2.278 1.00 98.25 71 THR A CA 1
ATOM 561 C C . THR A 1 71 ? 1.459 -7.260 -1.193 1.00 98.25 71 THR A C 1
ATOM 563 O O . THR A 1 71 ? 1.861 -8.418 -1.308 1.00 98.25 71 THR A O 1
ATOM 566 N N . ARG A 1 72 ? 0.682 -6.878 -0.167 1.00 98.31 72 ARG A N 1
ATOM 567 C CA . ARG A 1 72 ? 0.067 -7.820 0.785 1.00 98.31 72 ARG A CA 1
ATOM 568 C C . ARG A 1 72 ? -1.228 -8.426 0.269 1.00 98.31 72 ARG A C 1
ATOM 570 O O . ARG A 1 72 ? -1.629 -9.461 0.777 1.00 98.31 72 ARG A O 1
ATOM 577 N N . ILE A 1 73 ? -1.885 -7.802 -0.705 1.00 98.62 73 ILE A N 1
ATOM 578 C CA . ILE A 1 73 ? -3.123 -8.319 -1.302 1.00 98.62 73 ILE A CA 1
ATOM 579 C C . ILE A 1 73 ? -2.810 -9.106 -2.571 1.00 98.62 73 ILE A C 1
ATOM 581 O O . ILE A 1 73 ? -3.326 -10.204 -2.750 1.00 98.62 73 ILE A O 1
ATOM 585 N N . PHE A 1 74 ? -1.918 -8.582 -3.411 1.00 98.50 74 PHE A N 1
ATOM 586 C CA . PHE A 1 74 ? -1.423 -9.242 -4.615 1.00 98.50 74 PHE A CA 1
ATOM 587 C C . PHE A 1 74 ? 0.100 -9.144 -4.656 1.00 98.50 74 PHE A C 1
ATOM 589 O O . PHE A 1 74 ? 0.635 -8.070 -4.925 1.00 98.50 74 PHE A O 1
ATOM 596 N N . ALA A 1 75 ? 0.807 -10.259 -4.438 1.00 97.69 75 ALA A N 1
ATOM 597 C CA . ALA A 1 75 ? 2.274 -10.260 -4.331 1.00 97.69 75 ALA A CA 1
ATOM 598 C C . ALA A 1 75 ? 2.955 -9.582 -5.535 1.00 97.69 75 ALA A C 1
ATOM 600 O O . ALA A 1 75 ? 3.874 -8.783 -5.376 1.00 97.69 75 ALA A O 1
ATOM 601 N N . ASN A 1 76 ? 2.448 -9.869 -6.739 1.00 97.12 76 ASN A N 1
ATOM 602 C CA . ASN A 1 76 ? 2.964 -9.350 -8.007 1.00 97.12 76 ASN A CA 1
ATOM 603 C C . ASN A 1 76 ? 2.093 -8.221 -8.592 1.00 97.12 76 ASN A C 1
ATOM 605 O O . ASN A 1 76 ? 2.260 -7.848 -9.752 1.00 97.12 76 ASN A O 1
ATOM 609 N N . GLY A 1 77 ? 1.162 -7.691 -7.794 1.00 96.81 77 GLY A N 1
ATOM 610 C CA . GLY A 1 77 ? 0.234 -6.613 -8.141 1.00 96.81 77 GLY A CA 1
ATOM 611 C C . GLY A 1 77 ? -1.073 -7.030 -8.811 1.00 96.81 77 GLY A C 1
ATOM 612 O O . GLY A 1 77 ? -2.061 -6.306 -8.715 1.00 96.81 77 GLY A O 1
ATOM 613 N N . ASP A 1 78 ? -1.122 -8.217 -9.400 1.00 95.44 78 ASP A N 1
ATOM 614 C CA . ASP A 1 78 ? -2.321 -8.855 -9.937 1.00 95.44 78 ASP A CA 1
ATOM 615 C C . ASP A 1 78 ? -2.317 -10.369 -9.637 1.00 95.44 78 ASP A C 1
ATOM 617 O O . ASP A 1 78 ? -1.427 -10.898 -8.962 1.00 95.44 78 ASP A O 1
ATOM 621 N N . GLY A 1 79 ? -3.343 -11.079 -10.113 1.00 95.00 79 GLY A N 1
ATOM 622 C CA . GLY A 1 79 ? -3.434 -12.534 -10.007 1.00 95.00 79 GLY A CA 1
ATOM 623 C C . GLY A 1 79 ? -4.133 -13.018 -8.737 1.00 95.00 79 GLY A C 1
ATOM 624 O O . GLY A 1 79 ? -5.270 -12.636 -8.470 1.00 95.00 79 GLY A O 1
ATOM 625 N N . ALA A 1 80 ? -3.496 -13.933 -8.004 1.00 97.00 80 ALA A N 1
ATOM 626 C CA . ALA A 1 80 ? -4.098 -14.564 -6.833 1.00 97.00 80 ALA A CA 1
ATOM 627 C C . ALA A 1 80 ? -4.042 -13.643 -5.608 1.00 97.00 80 ALA A C 1
ATOM 629 O O . ALA A 1 80 ? -2.988 -13.100 -5.274 1.00 97.00 80 ALA A O 1
ATOM 630 N N . VAL A 1 81 ? -5.179 -13.521 -4.922 1.00 98.38 81 VAL A N 1
ATOM 631 C CA . VAL A 1 81 ? -5.278 -12.796 -3.654 1.00 98.38 81 VAL A CA 1
ATOM 632 C C . VAL A 1 81 ? -4.547 -13.561 -2.555 1.00 98.38 81 VAL A C 1
ATOM 634 O O . VAL A 1 81 ? -4.742 -14.766 -2.382 1.00 98.38 81 VAL A O 1
ATOM 637 N N . ILE A 1 82 ? -3.756 -12.847 -1.764 1.00 98.38 82 ILE A N 1
ATOM 638 C CA . ILE A 1 82 ? -3.157 -13.365 -0.538 1.00 98.38 82 ILE A CA 1
ATOM 639 C C . ILE A 1 82 ? -4.170 -13.188 0.595 1.00 98.38 82 ILE A C 1
ATOM 641 O O . ILE A 1 82 ? -4.342 -12.100 1.149 1.00 98.38 82 ILE A O 1
ATOM 645 N N . GLN A 1 83 ? -4.843 -14.277 0.967 1.00 98.31 83 GLN A N 1
ATOM 646 C CA . GLN A 1 83 ? -5.875 -14.225 2.005 1.00 98.31 83 GLN A CA 1
ATOM 647 C C . GLN A 1 83 ? -5.327 -13.766 3.365 1.00 98.31 83 GLN A C 1
ATOM 649 O O . GLN A 1 83 ? -6.026 -13.073 4.097 1.00 98.31 83 GLN A O 1
ATOM 654 N N . ALA A 1 84 ? -4.077 -14.106 3.692 1.00 98.31 84 ALA A N 1
ATOM 655 C CA . ALA A 1 84 ? -3.444 -13.674 4.936 1.00 98.31 84 ALA A CA 1
ATOM 656 C C . ALA A 1 84 ? -3.336 -12.140 5.035 1.00 98.31 84 ALA A C 1
ATOM 658 O O . ALA A 1 84 ? -3.635 -11.578 6.084 1.00 98.31 84 ALA A O 1
ATOM 659 N N . GLY A 1 85 ? -3.031 -11.453 3.927 1.00 98.06 85 GLY A N 1
ATOM 660 C CA . GLY A 1 85 ? -3.016 -9.992 3.885 1.00 98.06 85 GLY A CA 1
ATOM 661 C C . GLY A 1 85 ? -4.400 -9.383 4.100 1.00 98.06 85 GLY A C 1
ATOM 662 O O . GLY A 1 85 ? -4.538 -8.450 4.886 1.00 98.06 85 GLY A O 1
ATOM 663 N N . LEU A 1 86 ? -5.446 -9.940 3.473 1.00 98.44 86 LEU A N 1
ATOM 664 C CA . LEU A 1 86 ? -6.822 -9.496 3.733 1.00 98.44 86 LEU A CA 1
ATOM 665 C C . LEU A 1 86 ? -7.227 -9.704 5.196 1.00 98.44 86 LEU A C 1
ATOM 667 O O . LEU A 1 86 ? -7.836 -8.818 5.791 1.00 98.44 86 LEU A O 1
ATOM 671 N N . ASN A 1 87 ? -6.874 -10.852 5.775 1.00 98.62 87 ASN A N 1
ATOM 672 C CA . ASN A 1 87 ? -7.184 -11.166 7.166 1.00 98.62 87 ASN A CA 1
ATOM 673 C C . ASN A 1 87 ? -6.488 -10.200 8.131 1.00 98.62 87 ASN A C 1
ATOM 675 O O . ASN A 1 87 ? -7.126 -9.739 9.071 1.00 98.62 87 ASN A O 1
ATOM 679 N N . HIS A 1 88 ? -5.223 -9.852 7.872 1.00 98.38 88 HIS A N 1
ATOM 680 C CA . HIS A 1 88 ? -4.492 -8.870 8.671 1.00 98.38 88 HIS A CA 1
ATOM 681 C C . HIS A 1 88 ? -5.219 -7.519 8.702 1.00 98.38 88 HIS A C 1
ATOM 683 O O . HIS A 1 88 ? -5.514 -6.993 9.772 1.00 98.38 88 HIS A O 1
ATOM 689 N N . TYR A 1 89 ? -5.574 -6.969 7.538 1.00 98.50 89 TYR A N 1
ATOM 690 C CA . TYR A 1 89 ? -6.277 -5.685 7.497 1.00 98.50 89 TYR A CA 1
ATOM 691 C C . TYR A 1 89 ? -7.687 -5.766 8.087 1.00 98.50 89 TYR A C 1
ATOM 693 O O . TYR A 1 89 ? -8.104 -4.824 8.754 1.00 98.50 89 TYR A O 1
ATOM 701 N N . MET A 1 90 ? -8.394 -6.890 7.919 1.00 98.56 90 MET A N 1
ATOM 702 C CA . MET A 1 90 ? -9.675 -7.113 8.592 1.00 98.56 90 MET A CA 1
ATOM 703 C C . MET A 1 90 ? -9.522 -7.081 10.117 1.00 98.56 90 MET A C 1
ATOM 705 O O . MET A 1 90 ? -10.321 -6.433 10.781 1.00 98.56 90 MET A O 1
ATOM 709 N N . GLU A 1 91 ? -8.484 -7.715 10.672 1.00 98.50 91 GLU A N 1
ATOM 710 C CA . GLU A 1 91 ? -8.210 -7.686 12.113 1.00 98.50 91 GLU A CA 1
ATOM 711 C C . GLU A 1 91 ? -7.954 -6.257 12.612 1.00 98.50 91 GLU A C 1
ATOM 713 O O . GLU A 1 91 ? -8.524 -5.849 13.625 1.00 98.50 91 GLU A O 1
ATOM 718 N N . VAL A 1 92 ? -7.152 -5.474 11.883 1.00 98.44 92 VAL A N 1
ATOM 719 C CA . VAL A 1 92 ? -6.879 -4.067 12.221 1.00 98.44 92 VAL A CA 1
ATOM 720 C C . VAL A 1 92 ? -8.166 -3.235 12.197 1.00 98.44 92 VAL A C 1
ATOM 722 O O . VAL A 1 92 ? -8.402 -2.440 13.111 1.00 98.44 92 VAL A O 1
ATOM 725 N N . ILE A 1 93 ? -9.018 -3.428 11.186 1.00 98.69 93 ILE A N 1
ATOM 726 C CA . ILE A 1 93 ? -10.312 -2.742 11.042 1.00 98.69 93 ILE A CA 1
ATOM 727 C C . ILE A 1 93 ? -11.261 -3.134 12.178 1.00 98.69 93 ILE A C 1
ATOM 729 O O . ILE A 1 93 ? -11.804 -2.260 12.852 1.00 98.69 93 ILE A O 1
ATOM 733 N N . ASP A 1 94 ? -11.433 -4.433 12.422 1.00 98.62 94 ASP A N 1
ATOM 734 C CA . ASP A 1 94 ? -12.313 -4.952 13.468 1.00 98.62 94 ASP A CA 1
ATOM 735 C C . ASP A 1 94 ? -11.880 -4.469 14.851 1.00 98.62 94 ASP A C 1
ATOM 737 O O . ASP A 1 94 ? -12.717 -4.044 15.648 1.00 98.62 94 ASP A O 1
ATOM 741 N N . PHE A 1 95 ? -10.576 -4.476 15.129 1.00 98.62 95 PHE A N 1
ATOM 742 C CA . PHE A 1 95 ? -10.055 -3.976 16.393 1.00 98.62 95 PHE A CA 1
ATOM 743 C C . PHE A 1 95 ? -10.245 -2.462 16.535 1.00 98.62 95 PHE A C 1
ATOM 745 O O . PHE A 1 95 ? -10.673 -2.008 17.595 1.00 98.62 95 PHE A O 1
ATOM 752 N N . SER A 1 96 ? -9.994 -1.686 15.473 1.00 98.31 96 SER A N 1
ATOM 753 C CA . SER A 1 96 ? -10.221 -0.231 15.464 1.00 98.31 96 SER A CA 1
ATOM 754 C C . SER A 1 96 ? -11.674 0.100 15.807 1.00 98.31 96 SER A C 1
ATOM 756 O O . SER A 1 96 ? -11.935 0.863 16.738 1.00 98.31 96 SER A O 1
ATOM 758 N N . LEU A 1 97 ? -12.626 -0.555 15.136 1.00 98.38 97 LEU A N 1
ATOM 759 C CA . LEU A 1 97 ? -14.054 -0.388 15.400 1.00 98.38 97 LEU A CA 1
ATOM 760 C C . LEU A 1 97 ? -14.427 -0.811 16.826 1.00 98.38 97 LEU A C 1
ATOM 762 O O . LEU A 1 97 ? -15.185 -0.108 17.495 1.00 98.38 97 LEU A O 1
ATOM 766 N N . ALA A 1 98 ? -13.869 -1.920 17.323 1.00 98.38 98 ALA A N 1
ATOM 767 C CA . ALA A 1 98 ? -14.142 -2.419 18.671 1.00 98.38 98 ALA A CA 1
ATOM 768 C C . ALA A 1 98 ? -13.731 -1.430 19.775 1.00 98.38 98 ALA A C 1
ATOM 770 O O . ALA A 1 98 ? -14.391 -1.368 20.812 1.00 98.38 98 ALA A O 1
ATOM 771 N N . ILE A 1 99 ? -12.679 -0.636 19.552 1.00 98.19 99 ILE A N 1
ATOM 772 C CA . ILE A 1 99 ? -12.238 0.410 20.489 1.00 98.19 99 ILE A CA 1
ATOM 773 C C . ILE A 1 99 ? -12.794 1.805 20.148 1.00 98.19 99 ILE A C 1
ATOM 775 O O . ILE A 1 99 ? -12.424 2.803 20.773 1.00 98.19 99 ILE A O 1
ATOM 779 N N . GLY A 1 100 ? -13.706 1.889 19.176 1.00 97.44 100 GLY A N 1
ATOM 780 C CA . GLY A 1 100 ? -14.368 3.127 18.771 1.00 97.44 100 GLY A CA 1
ATOM 781 C C . GLY A 1 100 ? -13.455 4.100 18.023 1.00 97.44 100 GLY A C 1
ATOM 782 O O . GLY A 1 100 ? -13.528 5.304 18.280 1.00 97.44 100 GLY A O 1
ATOM 783 N N . LEU A 1 101 ? -12.569 3.588 17.168 1.00 98.25 101 LEU A N 1
ATOM 784 C CA . LEU A 1 101 ? -11.851 4.351 16.147 1.00 98.25 101 LEU A CA 1
ATOM 785 C C . LEU A 1 101 ? -12.475 4.074 14.775 1.00 98.25 101 LEU A C 1
ATOM 787 O O . LEU A 1 101 ? -12.539 2.921 14.349 1.00 98.25 101 LEU A O 1
ATOM 791 N N . GLU A 1 102 ? -12.901 5.123 14.072 1.00 98.38 102 GLU A N 1
ATOM 792 C CA . GLU A 1 102 ? -13.429 5.003 12.708 1.00 98.38 102 GLU A CA 1
ATOM 793 C C . GLU A 1 102 ? -12.272 4.770 11.713 1.00 98.38 102 GLU A C 1
ATOM 795 O O . GLU A 1 102 ? -11.361 5.603 11.619 1.00 98.38 102 GLU A O 1
ATOM 800 N N . PRO A 1 103 ? -12.264 3.658 10.962 1.00 98.12 103 PRO A N 1
ATOM 801 C CA . PRO A 1 103 ? -11.224 3.385 9.981 1.00 98.12 103 PRO A CA 1
ATOM 802 C C . PRO A 1 103 ? -11.407 4.242 8.718 1.00 98.12 103 PRO A C 1
ATOM 804 O O . PRO A 1 103 ? -12.473 4.269 8.104 1.00 98.12 103 PRO A O 1
ATOM 807 N N . VAL A 1 104 ? -10.326 4.887 8.276 1.00 98.12 104 VAL A N 1
ATOM 808 C CA . VAL A 1 104 ? -10.246 5.608 6.997 1.00 98.12 104 VAL A CA 1
ATOM 809 C C . VAL A 1 104 ? -9.171 4.952 6.137 1.00 98.12 104 VAL A C 1
ATOM 811 O O . VAL A 1 104 ? -7.975 5.083 6.413 1.00 98.12 104 VAL A O 1
ATOM 814 N N . LEU A 1 105 ? -9.570 4.239 5.084 1.00 98.25 105 LEU A N 1
ATOM 815 C CA . LEU A 1 105 ? -8.632 3.448 4.285 1.00 98.25 105 LEU A CA 1
ATOM 816 C C . LEU A 1 105 ? -8.155 4.185 3.035 1.00 98.25 105 LEU A C 1
ATOM 818 O O . LEU A 1 105 ? -8.933 4.757 2.279 1.00 98.25 105 LEU A O 1
ATOM 822 N N . THR A 1 106 ? -6.848 4.135 2.785 1.00 98.12 106 THR A N 1
ATOM 823 C CA . THR A 1 106 ? -6.227 4.607 1.546 1.00 98.12 106 THR A CA 1
ATOM 824 C C . THR A 1 106 ? -5.797 3.419 0.686 1.00 98.12 106 THR A C 1
ATOM 826 O O . THR A 1 106 ? -4.996 2.602 1.137 1.00 98.12 106 THR A O 1
ATOM 829 N N . CYS A 1 107 ? -6.296 3.315 -0.549 1.00 97.88 107 CYS A N 1
ATOM 830 C CA . CYS A 1 107 ? -6.007 2.167 -1.418 1.00 97.88 107 CYS A CA 1
ATOM 831 C C . CYS A 1 107 ? -4.530 2.123 -1.827 1.00 97.88 107 CYS A C 1
ATOM 833 O O . CYS A 1 107 ? -3.932 1.049 -1.840 1.00 97.88 107 CYS A O 1
ATOM 835 N N . TYR A 1 108 ? -3.945 3.279 -2.152 1.00 97.25 108 TYR A N 1
ATOM 836 C CA . TYR A 1 108 ? -2.567 3.377 -2.619 1.00 97.25 108 TYR A CA 1
ATOM 837 C C . TYR A 1 108 ? -1.783 4.494 -1.934 1.00 97.25 108 TYR A C 1
ATOM 839 O O . TYR A 1 108 ? -2.155 5.671 -1.990 1.00 97.25 108 TYR A O 1
ATOM 847 N N . HIS A 1 109 ? -0.648 4.121 -1.339 1.00 96.81 109 HIS A N 1
ATOM 848 C CA . HIS A 1 109 ? 0.284 5.051 -0.709 1.00 96.81 109 HIS A CA 1
ATOM 849 C C . HIS A 1 109 ? 1.726 4.749 -1.134 1.00 96.81 109 HIS A C 1
ATOM 851 O O . HIS A 1 109 ? 2.598 4.430 -0.329 1.00 96.81 109 HIS A O 1
ATOM 857 N N . TRP A 1 110 ? 1.951 4.909 -2.439 1.00 94.94 110 TRP A N 1
ATOM 858 C CA . TRP A 1 110 ? 3.264 4.950 -3.094 1.00 94.94 110 TRP A CA 1
ATOM 859 C C . TRP A 1 110 ? 4.028 3.621 -3.133 1.00 94.94 110 TRP A C 1
ATOM 861 O O . TRP A 1 110 ? 5.149 3.586 -3.631 1.00 94.94 110 TRP A O 1
ATOM 871 N N . ASP A 1 111 ? 3.448 2.523 -2.657 1.00 95.12 111 ASP A N 1
ATOM 872 C CA . ASP A 1 111 ? 4.074 1.206 -2.555 1.00 95.12 111 ASP A CA 1
ATOM 873 C C . ASP A 1 111 ? 3.675 0.268 -3.702 1.00 95.12 111 ASP A C 1
ATOM 875 O O . ASP A 1 111 ? 3.252 -0.868 -3.488 1.00 95.12 111 ASP A O 1
ATOM 879 N N . LEU A 1 112 ? 3.846 0.747 -4.942 1.00 97.56 112 LEU A N 1
ATOM 880 C CA . LEU A 1 112 ? 3.591 -0.039 -6.153 1.00 97.56 112 LEU A CA 1
ATOM 881 C C . LEU A 1 112 ? 4.329 -1.391 -6.080 1.00 97.56 112 LEU A C 1
ATOM 883 O O . LEU A 1 112 ? 5.513 -1.405 -5.739 1.00 97.56 112 LEU A O 1
ATOM 887 N N . PRO A 1 113 ? 3.689 -2.513 -6.448 1.00 98.06 113 PRO A N 1
ATOM 888 C CA . PRO A 1 113 ? 4.370 -3.791 -6.620 1.00 98.06 113 PRO A CA 1
ATOM 889 C C . PRO A 1 113 ? 5.533 -3.689 -7.614 1.00 98.06 113 PRO A C 1
ATOM 891 O O . PRO A 1 113 ? 5.339 -3.280 -8.762 1.00 98.06 113 PRO A O 1
ATOM 894 N N . GLN A 1 114 ? 6.735 -4.104 -7.199 1.00 97.00 114 GLN A N 1
ATOM 895 C CA . GLN A 1 114 ? 7.938 -4.053 -8.039 1.00 97.00 114 GLN A CA 1
ATOM 896 C C . GLN A 1 114 ? 7.737 -4.847 -9.338 1.00 97.00 114 GLN A C 1
ATOM 898 O O . GLN A 1 114 ? 8.123 -4.394 -10.409 1.00 97.00 114 GLN A O 1
ATOM 903 N N . ALA A 1 115 ? 7.007 -5.964 -9.280 1.00 97.56 115 ALA A N 1
ATOM 904 C CA . ALA A 1 115 ? 6.675 -6.758 -10.460 1.00 97.56 115 ALA A CA 1
ATOM 905 C C . ALA A 1 115 ? 5.924 -5.964 -11.550 1.00 97.56 115 ALA A C 1
ATOM 907 O O . ALA A 1 115 ? 6.147 -6.203 -12.734 1.00 97.56 115 ALA A O 1
ATOM 908 N N . LEU A 1 116 ? 5.051 -5.012 -11.192 1.00 97.88 116 LEU A N 1
ATOM 909 C CA . LEU A 1 116 ? 4.360 -4.163 -12.175 1.00 97.88 116 LEU A CA 1
ATOM 910 C C . LEU A 1 116 ? 5.295 -3.089 -12.747 1.00 97.88 116 LEU A C 1
ATOM 912 O O . LEU A 1 116 ? 5.225 -2.775 -13.939 1.00 97.88 116 LEU A O 1
ATOM 916 N N . GLN A 1 117 ? 6.200 -2.563 -11.915 1.00 96.00 117 GLN A N 1
ATOM 917 C CA . GLN A 1 117 ? 7.269 -1.672 -12.365 1.00 96.00 117 GLN A CA 1
ATOM 918 C C . GLN A 1 117 ? 8.163 -2.368 -13.400 1.00 96.00 117 GLN A C 1
ATOM 920 O O . GLN A 1 117 ? 8.428 -1.793 -14.453 1.00 96.00 117 GLN A O 1
ATOM 925 N N . ASP A 1 118 ? 8.556 -3.615 -13.145 1.00 95.94 118 ASP A N 1
ATOM 926 C CA . ASP A 1 118 ? 9.432 -4.390 -14.029 1.00 95.94 118 ASP A CA 1
ATOM 927 C C . ASP A 1 118 ? 8.729 -4.833 -15.318 1.00 95.94 118 ASP A C 1
ATOM 929 O O . ASP A 1 118 ? 9.327 -4.823 -16.392 1.00 95.94 118 ASP A O 1
ATOM 933 N N . ARG A 1 119 ? 7.447 -5.220 -15.232 1.00 96.31 119 ARG A N 1
ATOM 934 C CA . ARG A 1 119 ? 6.685 -5.741 -16.379 1.00 96.31 119 ARG A CA 1
ATOM 935 C C . ARG A 1 119 ? 6.414 -4.689 -17.446 1.00 96.31 119 ARG A C 1
ATOM 937 O O . ARG A 1 119 ? 6.457 -5.012 -18.630 1.00 96.31 119 ARG A O 1
ATOM 944 N N . PHE A 1 120 ? 6.053 -3.472 -17.044 1.00 95.06 120 PHE A N 1
ATOM 945 C CA . PHE A 1 120 ? 5.595 -2.448 -17.990 1.00 95.06 120 PHE A CA 1
ATOM 946 C C . PHE A 1 120 ? 5.857 -1.004 -17.542 1.00 95.06 120 PHE A C 1
ATOM 948 O O . PHE A 1 120 ? 5.339 -0.077 -18.156 1.00 95.06 120 PHE A O 1
ATOM 955 N N . GLY A 1 121 ? 6.643 -0.781 -16.487 1.00 93.31 121 GLY A N 1
ATOM 956 C CA . GLY A 1 121 ? 6.988 0.562 -16.016 1.00 93.31 121 GLY A CA 1
ATOM 957 C C . GLY A 1 121 ? 6.058 1.134 -14.944 1.00 93.31 121 GLY A C 1
ATOM 958 O O . GLY A 1 121 ? 6.244 2.281 -14.539 1.00 93.31 121 GLY A O 1
ATOM 959 N N . GLY A 1 122 ? 5.080 0.369 -14.450 1.00 94.00 122 GLY A N 1
ATOM 960 C CA . GLY A 1 122 ? 4.195 0.834 -13.386 1.00 94.00 122 GLY A CA 1
ATOM 961 C C . GLY A 1 122 ? 3.254 1.948 -13.845 1.00 94.00 122 GLY A C 1
ATOM 962 O O . GLY A 1 122 ? 2.519 1.782 -14.818 1.00 94.00 122 GLY A O 1
ATOM 963 N N . TRP A 1 123 ? 3.270 3.087 -13.149 1.00 93.12 123 TRP A N 1
ATOM 964 C CA . TRP A 1 123 ? 2.286 4.161 -13.349 1.00 93.12 123 TRP A CA 1
ATOM 965 C C . TRP A 1 123 ? 2.406 4.895 -14.689 1.00 93.12 123 TRP A C 1
ATOM 967 O O . TRP A 1 123 ? 1.436 5.496 -15.143 1.00 93.12 123 TRP A O 1
ATOM 977 N N . ILE A 1 124 ? 3.550 4.816 -15.371 1.00 91.50 124 ILE A N 1
ATOM 978 C CA . ILE A 1 124 ? 3.708 5.410 -16.712 1.00 91.50 124 ILE A CA 1
ATOM 979 C C . ILE A 1 124 ? 3.007 4.609 -17.815 1.00 91.50 124 ILE A C 1
ATOM 981 O O . ILE A 1 124 ? 2.974 5.062 -18.952 1.00 91.50 124 ILE A O 1
ATOM 985 N N . SER A 1 125 ? 2.456 3.432 -17.512 1.00 93.06 125 SER A N 1
ATOM 986 C CA . SER A 1 125 ? 1.753 2.592 -18.481 1.00 93.06 125 SER A CA 1
ATOM 987 C C . SER A 1 125 ? 0.250 2.619 -18.253 1.00 93.06 125 SER A C 1
ATOM 989 O O . SER A 1 125 ? -0.201 2.420 -17.128 1.00 93.06 125 SER A O 1
ATOM 991 N N . GLU A 1 126 ? -0.536 2.756 -19.323 1.00 92.75 126 GLU A N 1
ATOM 992 C CA . GLU A 1 126 ? -2.003 2.655 -19.265 1.00 92.75 126 GLU A CA 1
ATOM 993 C C . GLU A 1 126 ? -2.482 1.295 -18.731 1.00 92.75 126 GLU A C 1
ATOM 995 O O . GLU A 1 126 ? -3.565 1.197 -18.153 1.00 92.75 126 GLU A O 1
ATOM 1000 N N . ALA A 1 127 ? -1.657 0.245 -18.849 1.00 95.31 127 ALA A N 1
ATOM 1001 C CA . ALA A 1 127 ? -1.961 -1.085 -18.324 1.00 95.31 127 ALA A CA 1
ATOM 1002 C C . ALA A 1 127 ? -2.203 -1.093 -16.802 1.00 95.31 127 ALA A C 1
ATOM 1004 O O . ALA A 1 127 ? -2.867 -2.001 -16.298 1.00 95.31 127 ALA A O 1
ATOM 1005 N N . ILE A 1 128 ? -1.705 -0.087 -16.069 1.00 95.75 128 ILE A N 1
ATOM 1006 C CA . ILE A 1 128 ? -1.907 0.017 -14.621 1.00 95.75 128 ILE A CA 1
ATOM 1007 C C . ILE A 1 128 ? -3.363 0.295 -14.247 1.00 95.75 128 ILE A C 1
ATOM 1009 O O . ILE A 1 128 ? -3.800 -0.132 -13.183 1.00 95.75 128 ILE A O 1
ATOM 1013 N N . VAL A 1 129 ? -4.125 0.973 -15.113 1.00 95.31 129 VAL A N 1
ATOM 1014 C CA . VAL A 1 129 ? -5.482 1.448 -14.812 1.00 95.31 129 VAL A CA 1
ATOM 1015 C C . VAL A 1 129 ? -6.432 0.288 -14.481 1.00 95.31 129 VAL A C 1
ATOM 1017 O O . VAL A 1 129 ? -6.964 0.265 -13.369 1.00 95.31 129 VAL A O 1
ATOM 1020 N N . PRO A 1 130 ? -6.623 -0.725 -15.354 1.00 96.56 130 PRO A N 1
ATOM 1021 C CA . PRO A 1 130 ? -7.500 -1.851 -15.030 1.00 96.56 130 PRO A CA 1
ATOM 1022 C C . PRO A 1 130 ? -6.971 -2.715 -13.873 1.00 96.56 130 PRO A C 1
ATOM 1024 O O . PRO A 1 130 ? -7.762 -3.298 -13.132 1.00 96.56 130 PRO A O 1
ATOM 1027 N N . ILE A 1 131 ? -5.649 -2.790 -13.689 1.00 97.75 131 ILE A N 1
ATOM 1028 C CA . ILE A 1 131 ? -5.020 -3.560 -12.606 1.00 97.75 131 ILE A CA 1
ATOM 1029 C C . ILE A 1 131 ? -5.293 -2.897 -11.249 1.00 97.75 131 ILE A C 1
ATOM 1031 O O . ILE A 1 131 ? -5.711 -3.570 -10.304 1.00 97.75 131 ILE A O 1
ATOM 1035 N N . PHE A 1 132 ? -5.138 -1.574 -11.171 1.00 97.81 132 PHE A N 1
ATOM 1036 C CA . PHE A 1 132 ? -5.464 -0.794 -9.983 1.00 97.81 132 PHE A CA 1
ATOM 1037 C C . PHE A 1 132 ? -6.962 -0.842 -9.672 1.00 97.81 132 PHE A C 1
ATOM 1039 O O . PHE A 1 132 ? -7.331 -1.103 -8.530 1.00 97.81 132 PHE A O 1
ATOM 1046 N N . ALA A 1 133 ? -7.824 -0.704 -10.684 1.00 97.06 133 ALA A N 1
ATOM 1047 C CA . ALA A 1 133 ? -9.270 -0.810 -10.505 1.00 97.06 133 ALA A CA 1
ATOM 1048 C C . ALA A 1 133 ? -9.685 -2.171 -9.915 1.00 97.06 133 ALA A C 1
ATOM 1050 O O . ALA A 1 133 ? -10.487 -2.225 -8.982 1.00 97.06 133 ALA A O 1
ATOM 1051 N N . ASN A 1 134 ? -9.106 -3.277 -10.401 1.00 98.19 134 ASN A N 1
ATOM 1052 C CA . ASN A 1 134 ? -9.372 -4.612 -9.858 1.00 98.19 134 ASN A CA 1
ATOM 1053 C C . ASN A 1 134 ? -8.861 -4.776 -8.415 1.00 98.19 134 ASN A C 1
ATOM 1055 O O . ASN A 1 134 ? -9.530 -5.390 -7.577 1.00 98.19 134 ASN A O 1
ATOM 1059 N N . TYR A 1 135 ? -7.693 -4.210 -8.105 1.00 98.50 135 TYR A N 1
ATOM 1060 C CA . TYR A 1 135 ? -7.170 -4.176 -6.742 1.00 98.50 135 TYR A CA 1
ATOM 1061 C C . TYR A 1 135 ? -8.101 -3.402 -5.800 1.00 98.50 135 TYR A C 1
ATOM 1063 O O . TYR A 1 135 ? -8.547 -3.964 -4.799 1.00 98.50 135 TYR A O 1
ATOM 1071 N N . SER A 1 136 ? -8.484 -2.174 -6.150 1.00 98.12 136 SER A N 1
ATOM 1072 C CA . SER A 1 136 ? -9.420 -1.364 -5.363 1.00 98.12 136 SER A CA 1
ATOM 1073 C C . SER A 1 136 ? -10.779 -2.045 -5.199 1.00 98.12 136 SER A C 1
ATOM 1075 O O . SER A 1 136 ? -11.303 -2.094 -4.089 1.00 98.12 136 SER A O 1
ATOM 1077 N N . ALA A 1 137 ? -11.322 -2.661 -6.254 1.00 98.19 137 ALA A N 1
ATOM 1078 C CA . ALA A 1 137 ? -12.563 -3.431 -6.170 1.00 98.19 137 ALA A CA 1
ATOM 1079 C C . ALA A 1 137 ? -12.457 -4.615 -5.193 1.00 98.19 137 ALA A C 1
ATOM 1081 O O . ALA A 1 137 ? -13.411 -4.910 -4.472 1.00 98.19 137 ALA A O 1
ATOM 1082 N N . THR A 1 138 ? -11.292 -5.267 -5.123 1.00 98.62 138 THR A N 1
ATOM 1083 C CA . THR A 1 138 ? -11.024 -6.331 -4.143 1.00 98.62 138 THR A CA 1
ATOM 1084 C C . THR A 1 138 ? -11.065 -5.786 -2.714 1.00 98.62 138 THR A C 1
ATOM 1086 O O . THR A 1 138 ? -11.684 -6.409 -1.853 1.00 98.62 138 THR A O 1
ATOM 1089 N N . LEU A 1 139 ? -10.480 -4.608 -2.465 1.00 98.56 139 LEU A N 1
ATOM 1090 C CA . LEU A 1 139 ? -10.534 -3.953 -1.152 1.00 98.56 139 LEU A CA 1
ATOM 1091 C C . LEU A 1 139 ? -11.958 -3.556 -0.767 1.00 98.56 139 LEU A C 1
ATOM 1093 O O . LEU A 1 139 ? -12.395 -3.852 0.342 1.00 98.56 139 LEU A O 1
ATOM 1097 N N . PHE A 1 140 ? -12.696 -2.922 -1.681 1.00 98.31 140 PHE A N 1
ATOM 1098 C CA . PHE A 1 140 ? -14.075 -2.505 -1.428 1.00 98.31 140 PHE A CA 1
ATOM 1099 C C . PHE A 1 140 ? -14.979 -3.703 -1.150 1.00 98.31 140 PHE A C 1
ATOM 1101 O O . PHE A 1 140 ? -15.795 -3.654 -0.238 1.00 98.31 140 PHE A O 1
ATOM 1108 N N . LYS A 1 141 ? -14.797 -4.812 -1.874 1.00 98.38 141 LYS A N 1
ATOM 1109 C CA . LYS A 1 141 ? -15.530 -6.051 -1.603 1.00 98.38 141 LYS A CA 1
ATOM 1110 C C . LYS A 1 141 ? -15.165 -6.657 -0.247 1.00 98.38 141 LYS A C 1
ATOM 1112 O O . LYS A 1 141 ? -16.034 -7.213 0.413 1.00 98.38 141 LYS A O 1
ATOM 1117 N N . ALA A 1 142 ? -13.894 -6.603 0.143 1.00 98.44 142 ALA A N 1
ATOM 1118 C CA . ALA A 1 142 ? -13.437 -7.198 1.392 1.00 98.44 142 ALA A CA 1
ATOM 1119 C C . ALA A 1 142 ? -13.839 -6.372 2.621 1.00 98.44 142 ALA A C 1
ATOM 1121 O O . ALA A 1 142 ? -14.200 -6.951 3.638 1.00 98.44 142 ALA A O 1
ATOM 1122 N N . PHE A 1 143 ? -13.775 -5.041 2.538 1.00 98.50 143 PHE A N 1
ATOM 1123 C CA . PHE A 1 143 ? -13.847 -4.158 3.708 1.00 98.50 143 PHE A CA 1
ATOM 1124 C C . PHE A 1 143 ? -14.991 -3.138 3.662 1.00 98.50 143 PHE A C 1
ATOM 1126 O O . PHE A 1 143 ? -15.254 -2.481 4.668 1.00 98.50 143 PHE A O 1
ATOM 1133 N N . GLY A 1 144 ? -15.677 -2.987 2.526 1.00 97.56 144 GLY A N 1
ATOM 1134 C CA . GLY A 1 144 ? -16.678 -1.937 2.307 1.00 97.56 144 GLY A CA 1
ATOM 1135 C C . GLY A 1 144 ? -17.871 -1.984 3.261 1.00 97.56 144 GLY A C 1
ATOM 1136 O O . GLY A 1 144 ? -18.426 -0.938 3.574 1.00 97.56 144 GLY A O 1
ATOM 1137 N N . ASP A 1 145 ? -18.210 -3.157 3.802 1.00 97.75 145 ASP A N 1
ATOM 1138 C CA . ASP A 1 145 ? -19.283 -3.297 4.800 1.00 97.75 145 ASP A CA 1
ATOM 1139 C C . ASP A 1 145 ? -18.927 -2.670 6.164 1.00 97.75 145 ASP A C 1
ATOM 1141 O O . ASP A 1 145 ? -19.810 -2.425 6.985 1.00 97.75 145 ASP A O 1
ATOM 1145 N N . LYS A 1 146 ? -17.635 -2.436 6.429 1.00 98.12 146 LYS A N 1
ATOM 1146 C CA . LYS A 1 146 ? -17.102 -1.939 7.712 1.00 98.12 146 LYS A CA 1
ATOM 1147 C C . LYS A 1 146 ? -16.422 -0.577 7.609 1.00 98.12 146 LYS A C 1
ATOM 1149 O O . LYS A 1 146 ? -16.153 0.040 8.634 1.00 98.12 146 LYS A O 1
ATOM 1154 N N . VAL A 1 147 ? -16.101 -0.132 6.397 1.00 98.12 147 VAL A N 1
ATOM 1155 C CA . VAL A 1 147 ? -15.311 1.076 6.151 1.00 98.12 147 VAL A CA 1
ATOM 1156 C C . VAL A 1 147 ? -16.108 2.032 5.285 1.00 98.12 147 VAL A C 1
ATOM 1158 O O . VAL A 1 147 ? -16.345 1.774 4.103 1.00 98.12 147 VAL A O 1
ATOM 1161 N N . THR A 1 148 ? -16.457 3.174 5.868 1.00 96.38 148 THR A N 1
ATOM 1162 C CA . THR A 1 148 ? -17.226 4.222 5.189 1.00 96.38 148 THR A CA 1
ATOM 1163 C C . THR A 1 148 ? -16.326 5.143 4.368 1.00 96.38 148 THR A C 1
ATOM 1165 O O . THR A 1 148 ? -16.669 5.530 3.250 1.00 96.38 148 THR A O 1
ATOM 1168 N N . TYR A 1 149 ? -15.162 5.505 4.913 1.00 97.81 149 TYR A N 1
ATOM 1169 C CA . TYR A 1 149 ? -14.308 6.548 4.353 1.00 97.81 149 TYR A CA 1
ATOM 1170 C C . TYR A 1 149 ? -13.107 5.969 3.618 1.00 97.81 149 TYR A C 1
ATOM 1172 O O . TYR A 1 149 ? -12.297 5.229 4.180 1.00 97.81 149 TYR A O 1
ATOM 1180 N N . TRP A 1 150 ? -12.962 6.384 2.362 1.00 98.12 150 TRP A N 1
ATOM 1181 C CA . TRP A 1 150 ? -11.916 5.905 1.475 1.00 98.12 150 TRP A CA 1
ATOM 1182 C C . TRP A 1 150 ? -11.158 7.054 0.823 1.00 98.12 150 TRP A C 1
ATOM 1184 O O . TRP A 1 150 ? -11.717 8.083 0.450 1.00 98.12 150 TRP A O 1
ATOM 1194 N N . THR A 1 151 ? -9.863 6.849 0.635 1.00 96.88 151 THR A N 1
ATOM 1195 C CA . THR A 1 151 ? -9.030 7.613 -0.290 1.00 96.88 151 THR A CA 1
ATOM 1196 C C . THR A 1 151 ? -8.460 6.642 -1.314 1.00 96.88 151 THR A C 1
ATOM 1198 O O . THR A 1 151 ? -7.978 5.567 -0.968 1.00 96.88 151 THR A O 1
ATOM 1201 N N . THR A 1 152 ? -8.499 6.989 -2.593 1.00 93.88 152 THR A N 1
ATOM 1202 C CA . THR A 1 152 ? -7.933 6.138 -3.645 1.00 93.88 152 THR A CA 1
ATOM 1203 C C . THR A 1 152 ? -6.408 6.227 -3.636 1.00 93.88 152 THR A C 1
ATOM 1205 O O . THR A 1 152 ? -5.727 5.248 -3.341 1.00 93.88 152 THR A O 1
ATOM 1208 N N . ILE A 1 153 ? -5.867 7.418 -3.884 1.00 94.50 153 ILE A N 1
ATOM 1209 C CA . ILE A 1 153 ? -4.434 7.662 -4.058 1.00 94.50 153 ILE A CA 1
ATOM 1210 C C . ILE A 1 153 ? -3.987 8.782 -3.115 1.00 94.50 153 ILE A C 1
ATOM 1212 O O . ILE A 1 153 ? -4.514 9.894 -3.163 1.00 94.50 153 ILE A O 1
ATOM 1216 N N . ASN A 1 154 ? -2.991 8.507 -2.269 1.00 93.75 154 ASN A N 1
ATOM 1217 C CA . ASN A 1 154 ? -2.363 9.537 -1.443 1.00 93.75 154 ASN A CA 1
ATOM 1218 C C . ASN A 1 154 ? -1.423 10.413 -2.278 1.00 93.75 154 ASN A C 1
ATOM 1220 O O . ASN A 1 154 ? -0.538 9.884 -2.948 1.00 93.75 154 ASN A O 1
ATOM 1224 N N . GLU A 1 155 ? -1.562 11.738 -2.172 1.00 90.69 155 GLU A N 1
ATOM 1225 C CA . GLU A 1 155 ? -0.600 12.723 -2.698 1.00 90.69 155 GLU A CA 1
ATOM 1226 C C . GLU A 1 155 ? -0.060 12.405 -4.115 1.00 90.69 155 GLU A C 1
ATOM 1228 O O . GLU A 1 155 ? 1.151 12.254 -4.316 1.00 90.69 155 GLU A O 1
ATOM 1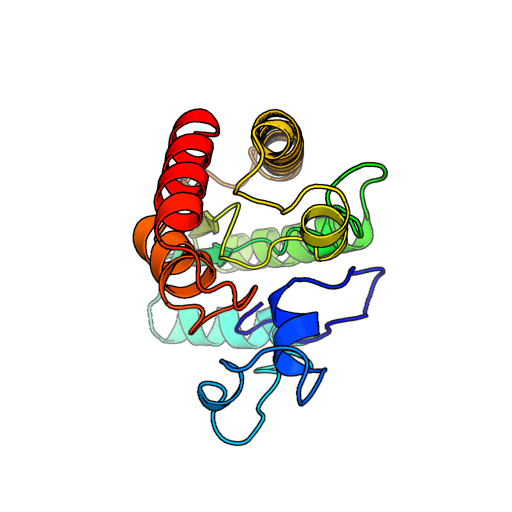233 N N . PRO A 1 156 ? -0.943 12.304 -5.126 1.00 89.19 156 PRO A N 1
ATOM 1234 C CA . PRO A 1 156 ? -0.581 11.841 -6.467 1.00 89.19 156 PRO A CA 1
ATOM 1235 C C . PRO A 1 156 ? 0.543 12.655 -7.109 1.00 89.19 156 PRO A C 1
ATOM 1237 O O . PRO A 1 156 ? 1.507 12.110 -7.645 1.00 89.19 156 PRO A O 1
ATOM 1240 N N . LYS A 1 157 ? 0.476 13.985 -6.975 1.00 87.94 157 LYS A N 1
ATOM 1241 C CA . LYS A 1 157 ? 1.514 14.893 -7.474 1.00 87.94 157 LYS A CA 1
ATOM 1242 C C . LYS A 1 157 ? 2.899 14.515 -6.941 1.00 87.94 157 LYS A C 1
ATOM 1244 O O . LYS A 1 157 ? 3.854 14.502 -7.715 1.00 87.94 157 LYS A O 1
ATOM 1249 N N . THR A 1 158 ? 3.007 14.244 -5.640 1.00 87.25 158 THR A N 1
ATOM 1250 C CA . THR A 1 158 ? 4.291 14.031 -4.969 1.00 87.25 158 THR A CA 1
ATOM 1251 C C . THR A 1 158 ? 4.980 12.789 -5.508 1.00 87.25 158 THR A C 1
ATOM 1253 O O . THR A 1 158 ? 6.137 12.871 -5.902 1.00 87.25 158 THR A O 1
ATOM 1256 N N . PHE A 1 159 ? 4.292 11.647 -5.597 1.00 85.69 159 PHE A N 1
ATOM 1257 C CA . PHE A 1 159 ? 4.963 10.430 -6.055 1.00 85.69 159 PHE A CA 1
ATOM 1258 C C . PHE A 1 159 ? 5.177 10.387 -7.574 1.00 85.69 159 PHE A C 1
ATOM 1260 O O . PHE A 1 159 ? 6.144 9.767 -8.013 1.00 85.69 159 PHE A O 1
ATOM 1267 N N . CYS A 1 160 ? 4.355 11.069 -8.384 1.00 87.50 160 CYS A N 1
ATOM 1268 C CA . CYS A 1 160 ? 4.692 11.287 -9.796 1.00 87.50 160 CYS A CA 1
ATOM 1269 C C . CYS A 1 160 ? 6.001 12.050 -9.921 1.00 87.50 160 CYS A C 1
ATOM 1271 O O . CYS A 1 160 ? 6.935 11.604 -10.582 1.00 87.50 160 CYS A O 1
ATOM 1273 N N . TRP A 1 161 ? 6.048 13.212 -9.273 1.00 87.25 161 TRP A N 1
ATOM 1274 C CA . TRP A 1 161 ? 7.141 14.147 -9.436 1.00 87.25 161 TRP A CA 1
ATOM 1275 C C . TRP A 1 161 ? 8.428 13.603 -8.836 1.00 87.25 161 TRP A C 1
ATOM 1277 O O . TRP A 1 161 ? 9.445 13.549 -9.517 1.00 87.25 161 TRP A O 1
ATOM 1287 N N . GLU A 1 162 ? 8.384 13.142 -7.591 1.00 87.62 162 GLU A N 1
ATOM 1288 C CA . GLU A 1 162 ? 9.578 12.650 -6.915 1.00 87.62 162 GLU A CA 1
ATOM 1289 C C . GLU A 1 162 ? 9.980 11.249 -7.383 1.00 87.62 162 GLU A C 1
ATOM 1291 O O . GLU A 1 162 ? 11.161 10.927 -7.387 1.00 87.62 162 GLU A O 1
ATOM 1296 N N . GLY A 1 163 ? 9.030 10.401 -7.787 1.00 87.25 163 GLY A N 1
ATOM 1297 C CA . GLY A 1 163 ? 9.323 9.035 -8.228 1.00 87.25 163 GLY A CA 1
ATOM 1298 C C . GLY A 1 163 ? 9.766 8.932 -9.687 1.00 87.25 163 GLY A C 1
ATOM 1299 O O . GLY A 1 163 ? 10.646 8.128 -10.000 1.00 87.25 163 GLY A O 1
ATOM 1300 N N . TYR A 1 164 ? 9.152 9.733 -10.566 1.00 88.19 164 TYR A N 1
ATOM 1301 C CA . TYR A 1 164 ? 9.349 9.666 -12.017 1.00 88.19 164 TYR A CA 1
ATOM 1302 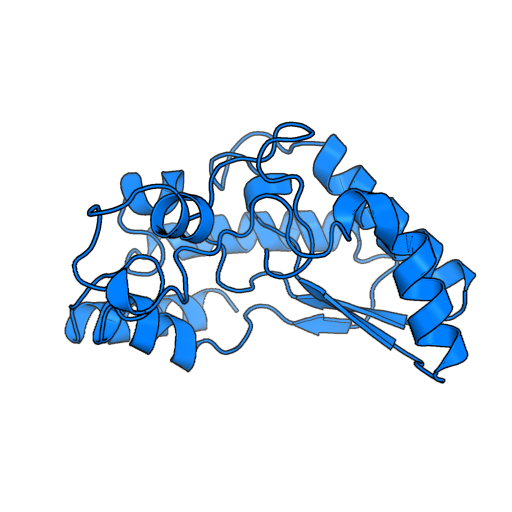C C . TYR A 1 164 ? 9.966 10.927 -12.623 1.00 88.19 164 TYR A C 1
ATOM 1304 O O . TYR A 1 164 ? 10.570 10.827 -13.681 1.00 88.19 164 TYR A O 1
ATOM 1312 N N . GLY A 1 165 ? 9.837 12.097 -11.991 1.00 86.69 165 GLY A N 1
ATOM 1313 C CA . GLY A 1 165 ? 10.393 13.358 -12.492 1.00 86.69 165 GLY A CA 1
ATOM 1314 C C . GLY A 1 165 ? 11.815 13.620 -12.000 1.00 86.69 165 GLY A C 1
ATOM 1315 O O . GLY A 1 165 ? 12.749 13.638 -12.791 1.00 86.69 165 GLY A O 1
ATOM 1316 N N . THR A 1 166 ? 11.987 13.825 -10.691 1.00 86.38 166 THR A N 1
ATOM 1317 C CA . THR A 1 166 ? 13.297 14.081 -10.056 1.00 86.38 166 THR A CA 1
ATOM 1318 C C . THR A 1 166 ? 14.065 12.790 -9.774 1.00 86.38 166 THR A C 1
ATOM 1320 O O . THR A 1 166 ? 15.293 12.801 -9.661 1.00 86.38 166 THR A O 1
ATOM 1323 N N . GLY A 1 167 ? 13.332 11.686 -9.617 1.00 86.56 167 GLY A N 1
ATOM 1324 C CA . GLY A 1 167 ? 13.827 10.397 -9.159 1.00 86.56 167 GLY A CA 1
ATOM 1325 C C . GLY A 1 167 ? 14.160 10.347 -7.670 1.00 86.56 167 GLY A C 1
ATOM 1326 O O . GLY A 1 167 ? 14.659 9.328 -7.225 1.00 86.56 167 GLY A O 1
ATOM 1327 N N . TYR A 1 168 ? 13.920 11.391 -6.872 1.00 87.00 168 TYR A N 1
ATOM 1328 C CA . TYR A 1 168 ? 14.269 11.413 -5.445 1.00 87.00 168 TYR A CA 1
ATOM 1329 C C . TYR A 1 168 ? 13.608 10.289 -4.618 1.00 87.00 168 TYR A C 1
ATOM 1331 O O . TYR A 1 168 ? 14.192 9.812 -3.637 1.00 87.00 168 TYR A O 1
ATOM 1339 N N . HIS A 1 169 ? 12.413 9.851 -5.019 1.00 89.62 169 HIS A N 1
ATOM 1340 C CA . HIS A 1 169 ? 11.659 8.742 -4.432 1.00 89.62 169 HIS A CA 1
ATOM 1341 C C . HIS A 1 169 ? 11.678 7.504 -5.334 1.00 89.62 169 HIS A C 1
ATOM 1343 O O . HIS A 1 169 ? 12.028 7.580 -6.508 1.00 89.62 169 HIS A O 1
ATOM 1349 N N . ALA A 1 170 ? 11.257 6.353 -4.801 1.00 89.06 170 ALA A N 1
ATOM 1350 C CA . ALA A 1 170 ? 11.011 5.173 -5.626 1.00 89.06 170 ALA A CA 1
ATOM 1351 C C . ALA A 1 170 ? 9.977 5.488 -6.738 1.00 89.06 170 ALA A C 1
ATOM 1353 O O . ALA A 1 170 ? 9.008 6.204 -6.469 1.00 89.06 170 ALA A O 1
ATOM 1354 N N . PRO A 1 171 ? 10.137 4.964 -7.969 1.00 90.69 171 PRO A N 1
ATOM 1355 C CA . PRO A 1 171 ? 11.147 3.991 -8.412 1.00 90.69 171 PRO A CA 1
ATOM 1356 C C . PRO A 1 171 ? 12.525 4.581 -8.769 1.00 90.69 171 PRO A C 1
ATOM 1358 O O . PRO A 1 171 ? 13.410 3.841 -9.186 1.00 90.69 171 PRO A O 1
ATOM 1361 N N . GLY A 1 172 ? 12.752 5.882 -8.592 1.00 88.69 172 GLY A N 1
ATOM 1362 C CA . GLY A 1 172 ? 14.052 6.509 -8.828 1.00 88.69 172 GLY A CA 1
ATOM 1363 C C . GLY A 1 172 ? 14.300 6.931 -10.271 1.00 88.69 172 GLY A C 1
ATOM 1364 O O . GLY A 1 172 ? 15.454 7.001 -10.699 1.00 88.69 172 GLY A O 1
ATOM 1365 N N . ILE A 1 173 ? 13.228 7.165 -11.027 1.00 86.69 173 ILE A N 1
ATOM 1366 C CA . ILE A 1 173 ? 13.272 7.512 -12.444 1.00 86.69 173 ILE A CA 1
ATOM 1367 C C . ILE A 1 173 ? 13.391 9.034 -12.574 1.00 86.69 173 ILE A C 1
ATOM 1369 O O . ILE A 1 173 ? 12.659 9.778 -11.930 1.00 86.69 173 ILE A O 1
ATOM 1373 N N . ASN A 1 174 ? 14.330 9.490 -13.403 1.00 85.81 174 ASN A N 1
ATOM 1374 C CA . ASN A 1 174 ? 14.537 10.904 -13.718 1.00 85.81 174 ASN A CA 1
ATOM 1375 C C . ASN A 1 174 ? 14.098 11.166 -15.165 1.00 85.81 174 ASN A C 1
ATOM 1377 O O . ASN A 1 174 ? 14.924 11.254 -16.075 1.00 85.81 174 ASN A O 1
ATOM 1381 N N . ASP A 1 175 ? 12.783 11.187 -15.370 1.00 84.12 175 ASP A N 1
ATOM 1382 C CA . ASP A 1 175 ? 12.118 11.440 -16.644 1.00 84.12 175 ASP A CA 1
ATOM 1383 C C . ASP A 1 175 ? 10.909 12.369 -16.445 1.00 84.12 175 ASP A C 1
ATOM 1385 O O . ASP A 1 175 ? 9.784 11.969 -16.129 1.00 84.12 175 ASP A O 1
ATOM 1389 N N . MET A 1 176 ? 11.139 13.652 -16.704 1.00 80.00 176 MET A N 1
ATOM 1390 C CA . MET A 1 176 ? 10.121 14.694 -16.603 1.00 80.00 176 MET A CA 1
ATOM 1391 C C . MET A 1 176 ? 8.879 14.419 -17.464 1.00 80.00 176 MET A C 1
ATOM 1393 O O . MET A 1 176 ? 7.775 14.767 -17.053 1.00 80.00 176 MET A O 1
ATOM 1397 N N . VAL A 1 177 ? 9.027 13.783 -18.632 1.00 78.31 177 VAL A N 1
ATOM 1398 C CA . VAL A 1 177 ? 7.894 13.441 -19.509 1.00 78.31 177 VAL A CA 1
ATOM 1399 C C . VAL A 1 177 ? 7.121 12.249 -18.937 1.00 78.31 177 VAL A C 1
ATOM 1401 O O . VAL A 1 177 ? 5.886 12.271 -18.872 1.00 78.31 177 VAL A O 1
ATOM 1404 N N . GLY A 1 178 ? 7.841 11.247 -18.431 1.00 70.94 178 GLY A N 1
ATOM 1405 C CA . GLY A 1 178 ? 7.281 10.123 -17.682 1.00 70.94 178 GLY A CA 1
ATOM 1406 C C . GLY A 1 178 ? 6.467 10.560 -16.459 1.00 70.94 178 GLY A C 1
ATOM 1407 O O . GLY A 1 178 ? 5.388 10.019 -16.218 1.00 70.94 178 GLY A O 1
ATOM 1408 N N . SER A 1 179 ? 6.894 11.602 -15.736 1.00 72.50 179 SER A N 1
ATOM 1409 C CA . SER A 1 179 ? 6.137 12.159 -14.601 1.00 72.50 179 SER A CA 1
ATOM 1410 C C . SER A 1 179 ? 4.741 12.664 -14.990 1.00 72.50 179 SER A C 1
ATOM 1412 O O . SER A 1 179 ? 3.789 12.457 -14.234 1.00 72.50 179 SER A O 1
ATOM 1414 N N . TYR A 1 180 ? 4.587 13.323 -16.144 1.00 76.62 180 TYR A N 1
ATOM 1415 C CA . TYR A 1 180 ? 3.268 13.781 -16.608 1.00 76.62 180 TYR A CA 1
ATOM 1416 C C . TYR A 1 180 ? 2.378 12.612 -17.031 1.00 76.62 180 TYR A C 1
ATOM 1418 O O . TYR A 1 180 ? 1.188 12.602 -16.727 1.00 76.62 180 TYR A O 1
ATOM 1426 N N . THR A 1 181 ? 2.970 11.604 -17.670 1.00 75.56 181 THR A N 1
ATOM 1427 C CA . THR A 1 181 ? 2.269 10.382 -18.089 1.00 75.56 181 THR A CA 1
ATOM 1428 C C . THR A 1 181 ? 1.760 9.594 -16.877 1.00 75.56 181 THR A C 1
ATOM 1430 O O . THR A 1 181 ? 0.592 9.224 -16.817 1.00 75.56 181 THR A O 1
ATOM 1433 N N . SER A 1 182 ? 2.603 9.437 -15.851 1.00 63.75 182 SER A N 1
ATOM 1434 C CA . SER A 1 182 ? 2.222 8.842 -14.564 1.00 63.75 182 SER A CA 1
ATOM 1435 C C . SER A 1 182 ? 1.059 9.589 -13.905 1.00 63.75 182 SER A C 1
ATOM 1437 O O . SER A 1 182 ? 0.117 8.971 -13.412 1.00 63.75 182 SER A O 1
ATOM 1439 N N . HIS A 1 183 ? 1.085 10.926 -13.946 1.00 70.81 183 HIS A N 1
ATOM 1440 C CA . HIS A 1 183 ? 0.005 11.749 -13.406 1.00 70.81 183 HIS A CA 1
ATOM 1441 C C . HIS A 1 183 ? -1.317 11.561 -14.164 1.00 70.81 183 HIS A C 1
ATOM 1443 O O . HIS A 1 183 ? -2.365 11.466 -13.531 1.00 70.81 183 HIS A O 1
ATOM 1449 N N . LEU A 1 184 ? -1.268 11.457 -15.497 1.00 73.00 184 LEU A N 1
ATOM 1450 C CA . LEU A 1 184 ? -2.447 11.234 -16.336 1.00 73.00 184 LEU A CA 1
ATOM 1451 C C . LEU A 1 184 ? -3.129 9.888 -16.047 1.00 73.00 184 LEU A C 1
ATOM 1453 O O . LEU A 1 184 ? -4.349 9.825 -15.941 1.00 73.00 184 LEU A O 1
ATOM 1457 N N . HIS A 1 185 ? -2.374 8.801 -15.897 1.00 77.00 185 HIS A N 1
ATOM 1458 C CA . HIS A 1 185 ? -2.985 7.488 -15.658 1.00 77.00 185 HIS A CA 1
ATOM 1459 C C . HIS A 1 185 ? -3.626 7.368 -14.272 1.00 77.00 185 HIS A C 1
ATOM 1461 O O . HIS A 1 185 ? -4.562 6.593 -14.092 1.00 77.00 185 HIS A O 1
ATOM 1467 N N . GLN A 1 186 ? -3.185 8.168 -13.301 1.00 69.62 186 GLN A N 1
ATOM 1468 C CA . GLN A 1 186 ? -3.813 8.211 -11.979 1.00 69.62 186 GLN A CA 1
ATOM 1469 C C . GLN A 1 186 ? -5.191 8.851 -12.015 1.00 69.62 186 GLN A C 1
ATOM 1471 O O . GLN A 1 186 ? -6.096 8.345 -11.363 1.00 69.62 186 GLN A O 1
ATOM 1476 N N . THR A 1 187 ? -5.375 9.923 -12.790 1.00 66.31 187 THR A N 1
ATOM 1477 C CA . THR A 1 187 ? -6.692 10.547 -12.974 1.00 66.31 187 THR A CA 1
ATOM 1478 C C . THR A 1 187 ? -7.666 9.666 -13.750 1.00 66.31 187 THR A C 1
ATOM 1480 O O . THR A 1 187 ? -8.868 9.860 -13.620 1.00 66.31 187 THR A O 1
ATOM 1483 N N . LEU A 1 188 ? -7.180 8.696 -14.528 1.00 66.44 188 LEU A N 1
ATOM 1484 C CA . LEU A 1 188 ? -8.026 7.708 -15.210 1.00 66.44 188 LEU A CA 1
ATOM 1485 C C . LEU A 1 188 ? -8.404 6.510 -14.322 1.00 66.44 188 LEU A C 1
ATOM 1487 O O . LEU A 1 188 ? -9.329 5.778 -14.659 1.00 66.44 188 LEU A O 1
ATOM 1491 N N . GLY A 1 189 ? -7.677 6.289 -13.222 1.00 54.97 189 GLY A N 1
ATOM 1492 C CA . GLY A 1 189 ? -7.896 5.184 -12.283 1.00 54.97 189 GLY A CA 1
ATOM 1493 C C . GLY A 1 189 ? -8.712 5.539 -11.035 1.00 54.97 189 GLY A C 1
ATOM 1494 O O . GLY A 1 189 ? -8.783 4.705 -10.131 1.00 54.97 189 GLY A O 1
ATOM 1495 N N . VAL A 1 190 ? -9.269 6.755 -10.958 1.00 49.97 190 VAL A N 1
ATOM 1496 C CA . VAL A 1 190 ? -10.172 7.232 -9.887 1.00 49.97 190 VAL A CA 1
ATOM 1497 C C . VAL A 1 190 ? -11.638 7.135 -10.265 1.00 49.97 190 VAL A C 1
ATOM 1499 O O . VAL A 1 190 ? -11.966 7.378 -11.445 1.00 49.97 190 VAL A O 1
#

Organism: Coccomyxa subellipsoidea (strain C-169) (NCBI:txid574566)